Protein AF-A0A1Y2ADQ8-F1 (afdb_monomer_lite)

Secondary structure (DSSP, 8-state):
---GGG-EE-TTT--EE-SS-TTEEE-TTS-EEE-S-B--SS--GGG--TTSPPPPBPPTTEE--TT--S-EEPBPTTSB--TT-GGGBPPPSS------SSS--TTT-EEEETTEEEES-BPTTSB--EEEEEEEEE-TTS-EEEEEEEEE-BPTTTEEEETTTTEEEEPBPTT-B-SSGGGBTTS-B-TTSBB---TTS-----HHHHHHHHHHHHHHHHHHHHHHHHHHHHHHHHHHHHHHHHHH--

Radius of gyration: 30.35 Å; chains: 1; bounding box: 47×102×64 Å

Organism: NCBI:txid71784

pLDDT: mean 87.2, std 14.04, range [31.69, 97.5]

Foldseek 3Di:
DWDCVPFAQDQAARQTDTPDDPQFAQDPVRDTDGQQEDDDPDDPPVVDDPPDDDHYHADPQWHQASRSNHTDGAAEFFGFDRPFPLVSHDFPPDPPDDPDPPDPDFFFRFTQAPRGTDTLHAEAFGAKDKHKDKHWDADPVRDIDIDIDMDISHGPLAFDQDPVVRGTHGADEFQDAADALRSHSCSDQDPVRTHDNDPPPDPPDDPVVVVVVVVVVVVVVVVVVVVVVVVVVVVVVVVVVVVVVVVVVD

Structure (mmCIF, N/CA/C/O backbone):
data_AF-A0A1Y2ADQ8-F1
#
_entry.id   AF-A0A1Y2ADQ8-F1
#
loop_
_atom_site.group_PDB
_atom_site.id
_atom_site.type_symbol
_atom_site.label_atom_id
_atom_site.label_alt_id
_atom_site.label_comp_id
_atom_site.label_asym_id
_atom_site.label_entity_id
_atom_site.label_seq_id
_atom_site.pdbx_PDB_ins_code
_atom_site.Cartn_x
_atom_site.Cartn_y
_atom_site.Cartn_z
_atom_site.occupancy
_atom_site.B_iso_or_equiv
_atom_site.auth_seq_id
_atom_site.auth_comp_id
_atom_site.auth_asym_id
_atom_site.auth_atom_id
_atom_site.pdbx_PDB_model_num
ATOM 1 N N . PRO A 1 1 ? 24.533 4.830 -16.792 1.00 86.31 1 PRO A N 1
ATOM 2 C CA . PRO A 1 1 ? 23.973 3.750 -17.640 1.00 86.31 1 PRO A CA 1
ATOM 3 C C . PRO A 1 1 ? 23.184 2.816 -16.728 1.00 86.31 1 PRO A C 1
ATOM 5 O O . PRO A 1 1 ? 23.509 2.766 -15.546 1.00 86.31 1 PRO A O 1
ATOM 8 N N . CYS A 1 2 ? 22.169 2.145 -17.253 1.00 95.44 2 CYS A N 1
ATOM 9 C CA . CYS A 1 2 ? 21.294 1.249 -16.498 1.00 95.44 2 CYS A CA 1
ATOM 10 C C . CYS A 1 2 ? 21.016 -0.023 -17.311 1.00 95.44 2 CYS A C 1
ATOM 12 O O . CYS A 1 2 ? 21.194 -0.008 -18.532 1.00 95.44 2 CYS A O 1
ATOM 14 N N . ASP A 1 3 ? 20.579 -1.097 -16.657 1.00 95.62 3 ASP A N 1
ATOM 15 C CA . ASP A 1 3 ? 20.121 -2.329 -17.303 1.00 95.62 3 ASP A CA 1
ATOM 16 C C . ASP A 1 3 ? 18.749 -2.741 -16.749 1.00 95.62 3 ASP A C 1
ATOM 18 O O . ASP A 1 3 ? 18.589 -2.955 -15.552 1.00 95.62 3 ASP A O 1
ATOM 22 N N . THR A 1 4 ? 17.757 -2.908 -17.627 1.00 93.50 4 THR A N 1
ATOM 23 C CA . THR A 1 4 ? 16.405 -3.344 -17.242 1.00 93.50 4 THR A CA 1
ATOM 24 C C . THR A 1 4 ? 16.380 -4.754 -16.648 1.00 93.50 4 THR A C 1
ATOM 26 O O . THR A 1 4 ? 15.416 -5.124 -15.991 1.00 93.50 4 THR A O 1
ATOM 29 N N . ASN A 1 5 ? 17.418 -5.571 -16.862 1.00 94.44 5 ASN A N 1
ATOM 30 C CA . ASN A 1 5 ? 17.534 -6.884 -16.217 1.00 94.44 5 ASN A CA 1
ATOM 31 C C . ASN A 1 5 ? 17.830 -6.783 -14.713 1.00 94.44 5 ASN A C 1
ATOM 33 O O . ASN A 1 5 ? 17.628 -7.759 -13.992 1.00 94.44 5 ASN A O 1
ATOM 37 N N . ASN A 1 6 ? 18.300 -5.623 -14.249 1.00 94.00 6 ASN A N 1
ATOM 38 C CA . ASN A 1 6 ? 18.478 -5.337 -12.831 1.00 94.00 6 ASN A CA 1
ATOM 39 C C . ASN A 1 6 ? 17.189 -4.810 -12.187 1.00 94.00 6 ASN A C 1
ATOM 41 O O . ASN A 1 6 ? 17.171 -4.626 -10.9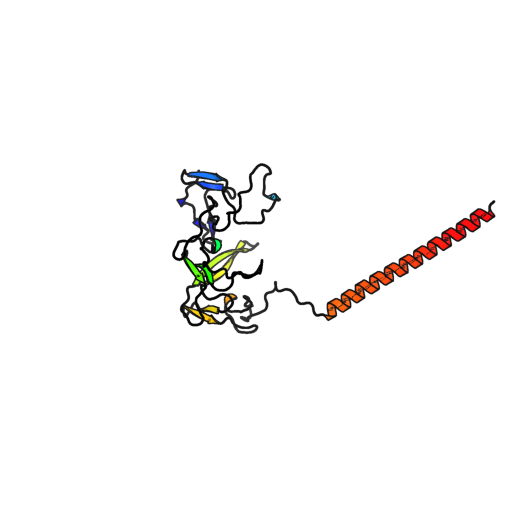73 1.00 94.00 6 ASN A O 1
ATOM 45 N N . ASP A 1 7 ? 16.117 -4.581 -12.953 1.00 93.69 7 ASP A N 1
ATOM 46 C CA . ASP A 1 7 ? 14.840 -4.141 -12.401 1.00 93.69 7 ASP A CA 1
ATOM 47 C C . ASP A 1 7 ? 14.150 -5.309 -11.679 1.00 93.69 7 ASP A C 1
ATOM 49 O O . ASP A 1 7 ? 13.834 -6.343 -12.274 1.00 93.69 7 ASP A O 1
ATOM 53 N N . HIS A 1 8 ? 13.911 -5.162 -10.378 1.00 94.56 8 HIS A N 1
ATOM 54 C CA . HIS A 1 8 ? 13.271 -6.190 -9.556 1.00 94.56 8 HIS A CA 1
ATOM 55 C C . HIS A 1 8 ? 12.571 -5.579 -8.343 1.00 94.56 8 HIS A C 1
ATOM 57 O O . HIS A 1 8 ? 12.695 -4.391 -8.063 1.00 94.56 8 HIS A O 1
ATOM 63 N N . LEU A 1 9 ? 11.810 -6.395 -7.615 1.00 94.75 9 LEU A N 1
ATOM 64 C CA . LEU A 1 9 ? 11.307 -6.006 -6.302 1.00 94.75 9 LEU A CA 1
ATOM 65 C C . LEU A 1 9 ? 12.336 -6.386 -5.243 1.00 94.75 9 LEU A C 1
ATOM 67 O O . LEU A 1 9 ? 12.819 -7.519 -5.228 1.00 94.75 9 LEU A O 1
ATOM 71 N N . ASP A 1 10 ? 12.625 -5.455 -4.344 1.00 94.50 10 ASP A N 1
ATOM 72 C CA . ASP A 1 10 ? 13.457 -5.697 -3.176 1.00 94.50 10 ASP A CA 1
ATOM 73 C C . ASP A 1 10 ? 12.919 -6.885 -2.364 1.00 94.50 10 ASP A C 1
ATOM 75 O O . ASP A 1 10 ? 11.716 -7.000 -2.105 1.00 94.50 10 ASP A O 1
ATOM 79 N N . ALA A 1 11 ? 13.811 -7.786 -1.957 1.00 93.12 11 ALA A N 1
ATOM 80 C CA . ALA A 1 11 ? 13.419 -9.043 -1.328 1.00 93.12 11 ALA A CA 1
ATOM 81 C C . ALA A 1 11 ? 12.741 -8.846 0.036 1.00 93.12 11 ALA A C 1
ATOM 83 O O . ALA A 1 11 ? 11.927 -9.686 0.422 1.00 93.12 11 ALA A O 1
ATOM 84 N N . ASP A 1 12 ? 13.007 -7.735 0.724 1.00 92.12 12 ASP A N 1
ATOM 85 C CA . ASP A 1 12 ? 12.479 -7.429 2.052 1.00 92.12 12 ASP A CA 1
ATOM 86 C C . ASP A 1 12 ? 11.224 -6.556 1.941 1.00 92.12 12 ASP A C 1
ATOM 88 O O . ASP A 1 12 ? 10.113 -6.997 2.252 1.00 92.12 12 ASP A O 1
ATOM 92 N N . SER A 1 13 ? 11.383 -5.344 1.416 1.00 91.94 13 SER A N 1
ATOM 93 C CA . SER A 1 13 ? 10.354 -4.301 1.348 1.00 91.94 13 SER A CA 1
ATOM 94 C C . SER A 1 13 ? 9.383 -4.447 0.178 1.00 91.94 13 SER A C 1
ATOM 96 O O . SER A 1 13 ? 8.330 -3.812 0.180 1.00 91.94 13 SER A O 1
ATOM 98 N N . LYS A 1 14 ? 9.724 -5.261 -0.830 1.00 94.25 14 LYS A N 1
ATOM 99 C CA . LYS A 1 14 ? 9.010 -5.349 -2.117 1.00 94.25 14 LYS A CA 1
ATOM 100 C C . LYS A 1 14 ? 8.899 -4.010 -2.853 1.00 94.25 14 LYS A C 1
ATOM 102 O O . LYS A 1 14 ? 8.041 -3.864 -3.718 1.00 94.25 14 LYS A O 1
ATOM 107 N N . ALA A 1 15 ? 9.748 -3.037 -2.525 1.00 91.88 15 ALA A N 1
ATOM 108 C CA . ALA A 1 15 ? 9.864 -1.810 -3.297 1.00 91.88 15 ALA A CA 1
ATOM 109 C C . ALA A 1 15 ? 10.496 -2.110 -4.662 1.00 91.88 15 ALA A C 1
ATOM 111 O O . ALA A 1 15 ? 11.352 -2.985 -4.773 1.00 91.88 15 ALA A O 1
ATOM 112 N N . PHE A 1 16 ? 10.093 -1.384 -5.702 1.00 92.88 16 PHE A N 1
ATOM 113 C CA . PHE A 1 16 ? 10.727 -1.497 -7.011 1.00 92.88 16 PHE A CA 1
ATOM 114 C C . PHE A 1 16 ? 12.146 -0.916 -6.972 1.00 92.88 16 PHE A C 1
ATOM 116 O O . PHE A 1 16 ? 12.344 0.236 -6.580 1.00 92.88 16 PHE A O 1
ATOM 123 N N . VAL A 1 17 ? 13.122 -1.723 -7.379 1.00 94.38 17 VAL A N 1
ATOM 124 C CA . VAL A 1 17 ? 14.547 -1.397 -7.449 1.00 94.38 17 VAL A CA 1
ATOM 125 C C . VAL A 1 17 ? 14.949 -1.323 -8.914 1.00 94.38 17 VAL A C 1
ATOM 127 O O . VAL A 1 17 ? 14.634 -2.220 -9.690 1.00 94.38 17 VAL A O 1
ATOM 130 N N . THR A 1 18 ? 15.656 -0.255 -9.274 1.00 94.62 18 THR A N 1
ATOM 131 C CA . THR A 1 18 ? 16.220 -0.018 -10.606 1.00 94.62 18 THR A CA 1
ATOM 132 C C . THR A 1 18 ? 17.592 0.644 -10.462 1.00 94.62 18 THR A C 1
ATOM 134 O O . THR A 1 18 ? 17.897 1.226 -9.421 1.00 94.62 18 THR A O 1
ATOM 137 N N . ASP A 1 19 ? 18.421 0.582 -11.505 1.00 95.19 19 ASP A N 1
ATOM 138 C CA . ASP A 1 19 ? 19.747 1.223 -11.536 1.00 95.19 19 ASP A CA 1
ATOM 139 C C . ASP A 1 19 ? 19.677 2.765 -11.579 1.00 95.19 19 ASP A C 1
ATOM 141 O O . ASP A 1 19 ? 20.687 3.451 -11.397 1.00 95.19 19 ASP A O 1
ATOM 145 N N . CYS A 1 20 ? 18.504 3.321 -11.884 1.00 92.75 20 CYS A N 1
ATOM 146 C CA . CYS A 1 20 ? 18.274 4.760 -11.939 1.00 92.75 20 CYS A CA 1
ATOM 147 C C . CYS A 1 20 ? 17.887 5.340 -10.572 1.00 92.75 20 CYS A C 1
ATOM 149 O O . CYS A 1 20 ? 17.473 4.630 -9.659 1.00 92.75 20 CYS A O 1
ATOM 151 N N . ASP A 1 21 ? 18.024 6.659 -10.426 1.00 88.00 21 ASP A N 1
ATOM 152 C CA . ASP A 1 21 ? 17.596 7.351 -9.213 1.00 88.00 21 ASP A CA 1
ATOM 153 C C . ASP A 1 21 ? 16.062 7.366 -9.054 1.00 88.00 21 ASP A C 1
ATOM 155 O O . ASP A 1 21 ? 15.299 6.948 -9.928 1.00 88.00 21 ASP A O 1
ATOM 159 N N . SER A 1 22 ? 15.586 7.905 -7.930 1.00 82.88 22 SER A N 1
ATOM 160 C CA . SER A 1 22 ? 14.157 8.012 -7.623 1.00 82.88 22 SER A CA 1
ATOM 161 C C . SER A 1 22 ? 13.365 8.925 -8.570 1.00 82.88 22 SER A C 1
ATOM 163 O O . SER A 1 22 ? 12.148 9.010 -8.431 1.00 82.88 22 SER A O 1
ATOM 165 N N . PHE A 1 23 ? 14.010 9.630 -9.503 1.00 84.50 23 PHE A N 1
ATOM 166 C CA . PHE A 1 23 ? 13.371 10.541 -10.458 1.00 84.50 23 PHE A CA 1
ATOM 167 C C . PHE A 1 23 ? 13.443 10.038 -11.902 1.00 84.50 23 PHE A C 1
ATOM 169 O O . PHE A 1 23 ? 12.824 10.635 -12.792 1.00 84.50 23 PHE A O 1
ATOM 176 N N . GLY A 1 24 ? 14.148 8.932 -12.136 1.00 88.69 24 GLY A N 1
ATOM 177 C CA . GLY A 1 24 ? 14.316 8.324 -13.441 1.00 88.69 24 GLY A CA 1
ATOM 178 C C . GLY A 1 24 ? 13.763 6.908 -13.542 1.00 88.69 24 GLY A C 1
ATOM 179 O O . GLY A 1 24 ? 13.271 6.320 -12.580 1.00 88.69 24 GLY A O 1
ATOM 180 N N . TYR A 1 25 ? 13.851 6.376 -14.753 1.00 93.69 25 TYR A N 1
ATOM 181 C CA . TYR A 1 25 ? 13.608 4.980 -15.082 1.00 93.69 25 TYR A CA 1
ATOM 182 C C . TYR A 1 25 ? 14.638 4.499 -16.093 1.00 93.69 25 TYR A C 1
ATOM 184 O O . TYR A 1 25 ? 15.176 5.304 -16.866 1.00 93.69 25 TYR A O 1
ATOM 192 N N . CYS A 1 26 ? 14.899 3.193 -16.113 1.00 95.94 26 CYS A N 1
ATOM 193 C CA . CYS A 1 26 ? 15.803 2.625 -17.095 1.00 95.94 26 CYS A CA 1
ATOM 194 C C . CYS A 1 26 ? 15.108 2.409 -18.441 1.00 95.94 26 CYS A C 1
ATOM 196 O O . CYS A 1 26 ? 14.184 1.606 -18.567 1.00 95.94 26 CYS A O 1
ATOM 198 N N . ALA A 1 27 ? 15.554 3.122 -19.474 1.00 94.38 27 ALA A N 1
ATOM 199 C CA . ALA A 1 27 ? 15.094 2.886 -20.834 1.00 94.38 27 ALA A CA 1
ATOM 200 C C . ALA A 1 27 ? 15.845 1.711 -21.480 1.00 94.38 27 ALA A C 1
ATOM 202 O O . ALA A 1 27 ? 16.996 1.427 -21.156 1.00 94.38 27 ALA A O 1
ATOM 203 N N . ILE A 1 28 ? 15.220 1.076 -22.477 1.00 91.94 28 ILE A N 1
ATOM 204 C CA . ILE A 1 28 ? 15.750 -0.106 -23.192 1.00 91.94 28 ILE A CA 1
ATOM 205 C C . ILE A 1 28 ? 17.133 0.153 -23.823 1.00 91.94 28 ILE A C 1
ATOM 207 O O . ILE A 1 28 ? 17.917 -0.767 -24.035 1.00 91.94 28 ILE A O 1
ATOM 211 N N . ASN A 1 29 ? 17.465 1.412 -24.113 1.00 93.94 29 ASN A N 1
ATOM 212 C CA . ASN A 1 29 ? 18.778 1.817 -24.619 1.00 93.94 29 ASN A CA 1
ATOM 213 C C . ASN A 1 29 ? 19.855 1.957 -23.517 1.00 93.94 29 ASN A C 1
ATOM 215 O O . ASN A 1 29 ? 20.911 2.535 -23.775 1.00 93.94 29 ASN A O 1
ATOM 219 N N . GLY A 1 30 ? 19.584 1.491 -22.296 1.00 94.62 30 GLY A N 1
ATOM 220 C CA . GLY A 1 30 ? 20.497 1.522 -21.153 1.00 94.62 30 GLY A CA 1
ATOM 221 C C . GLY A 1 30 ? 20.742 2.919 -20.576 1.00 94.62 30 GLY A C 1
ATOM 222 O O . GLY A 1 30 ? 21.795 3.186 -19.983 1.00 94.62 30 GLY A O 1
ATOM 223 N N . THR A 1 31 ? 19.799 3.840 -20.785 1.00 95.50 31 THR A N 1
ATOM 224 C CA . THR A 1 31 ? 19.889 5.230 -20.323 1.00 95.50 31 THR A CA 1
ATOM 225 C C . THR A 1 31 ? 18.808 5.527 -19.294 1.00 95.50 31 THR A C 1
ATOM 227 O O . THR A 1 31 ? 17.641 5.215 -19.513 1.00 95.50 31 THR A O 1
ATOM 230 N N . CYS A 1 32 ? 19.188 6.184 -18.196 1.00 95.00 32 CYS A N 1
ATOM 231 C CA . CYS A 1 32 ? 18.220 6.711 -17.242 1.00 95.00 32 CYS A CA 1
ATOM 232 C C . CYS A 1 32 ? 17.529 7.935 -17.837 1.00 95.00 32 CYS A C 1
ATOM 234 O O . CYS A 1 32 ? 18.182 8.938 -18.136 1.00 95.00 32 CYS A O 1
ATOM 236 N N . LEU A 1 33 ? 16.218 7.838 -18.019 1.00 93.19 33 LEU A N 1
ATOM 237 C CA . LEU A 1 33 ? 15.375 8.932 -18.487 1.00 93.19 33 LEU A CA 1
ATOM 238 C C . LEU A 1 33 ? 14.465 9.405 -17.350 1.00 93.19 33 LEU A C 1
ATOM 240 O O . LEU A 1 33 ? 14.120 8.596 -16.492 1.00 93.19 33 LEU A O 1
ATOM 244 N N . PRO A 1 34 ? 14.042 10.681 -17.330 1.00 91.31 34 PRO A N 1
ATOM 245 C CA . PRO A 1 34 ? 13.084 11.163 -16.340 1.00 91.31 34 PRO A CA 1
ATOM 246 C C . PRO A 1 34 ? 11.783 10.360 -16.377 1.00 91.31 34 PRO A C 1
ATOM 248 O O . PRO A 1 34 ? 11.324 9.974 -17.460 1.00 91.31 34 PRO A O 1
ATOM 251 N N . ARG A 1 35 ? 11.161 10.153 -15.213 1.00 91.31 35 ARG A N 1
ATOM 252 C CA . ARG A 1 35 ? 9.835 9.525 -15.101 1.00 91.31 35 ARG A CA 1
ATOM 253 C C . ARG A 1 35 ? 8.820 10.203 -16.023 1.00 91.31 35 ARG A C 1
ATOM 255 O O . ARG A 1 35 ? 8.764 11.427 -16.112 1.00 91.31 35 ARG A O 1
ATOM 262 N N . GLN A 1 36 ? 8.008 9.400 -16.703 1.00 93.25 36 GLN A N 1
ATOM 263 C CA . GLN A 1 36 ? 7.028 9.877 -17.690 1.00 93.25 36 GLN A CA 1
ATOM 264 C C . GLN A 1 36 ? 5.599 9.910 -17.142 1.00 93.25 36 GLN A C 1
ATOM 266 O O . GLN A 1 36 ? 4.721 10.530 -17.736 1.00 93.25 36 GLN A O 1
ATOM 271 N N . CYS A 1 37 ? 5.357 9.253 -16.012 1.00 93.00 37 CYS A N 1
ATOM 272 C CA . CYS A 1 37 ? 4.088 9.282 -15.301 1.00 93.00 37 CYS A CA 1
ATOM 273 C C . CYS A 1 37 ? 4.322 9.212 -13.790 1.00 93.00 37 CYS A C 1
ATOM 275 O O . CYS A 1 37 ? 5.421 8.888 -13.334 1.00 93.00 37 CYS A O 1
ATOM 277 N N . ARG A 1 38 ? 3.287 9.525 -13.010 1.00 89.81 38 ARG A N 1
ATOM 278 C CA . ARG A 1 38 ? 3.260 9.320 -11.556 1.00 89.81 38 ARG A CA 1
ATOM 279 C C . ARG A 1 38 ? 1.992 8.591 -11.128 1.00 89.81 38 ARG A C 1
ATOM 281 O O . ARG A 1 38 ? 0.985 8.634 -11.834 1.00 89.81 38 ARG A O 1
ATOM 288 N N . ARG A 1 39 ? 2.060 7.969 -9.950 1.00 85.31 39 ARG A N 1
ATOM 289 C CA . ARG A 1 39 ? 0.920 7.360 -9.251 1.00 85.31 39 ARG A CA 1
ATOM 290 C C . ARG A 1 39 ? 0.423 8.235 -8.107 1.00 85.31 39 ARG A C 1
ATOM 292 O O . ARG A 1 39 ? -0.777 8.404 -7.945 1.00 85.31 39 ARG A O 1
ATOM 299 N N . ASP A 1 40 ? 1.354 8.817 -7.357 1.00 79.88 40 ASP A N 1
ATOM 300 C CA . ASP A 1 40 ? 1.034 9.624 -6.184 1.00 79.88 40 ASP A CA 1
ATOM 301 C C . ASP A 1 40 ? 0.332 10.913 -6.605 1.00 79.88 40 ASP A C 1
ATOM 303 O O . ASP A 1 40 ? 0.905 11.724 -7.338 1.00 79.88 40 ASP A O 1
ATOM 307 N N . GLU A 1 41 ? -0.906 11.113 -6.150 1.00 73.81 41 GLU A N 1
ATOM 308 C CA . GLU A 1 41 ? -1.686 12.326 -6.417 1.00 73.81 41 GLU A CA 1
ATOM 309 C C . GLU A 1 41 ? -1.093 13.544 -5.695 1.00 73.81 41 GLU A C 1
ATOM 311 O O . GLU A 1 41 ? -1.020 14.640 -6.266 1.00 73.81 41 GLU A O 1
ATOM 316 N N . TYR A 1 42 ? -0.578 13.322 -4.484 1.00 73.94 42 TYR A N 1
ATOM 317 C CA . TYR A 1 42 ? 0.060 14.335 -3.658 1.00 73.94 42 TYR A CA 1
ATOM 318 C C . TYR A 1 42 ? 1.578 14.238 -3.761 1.00 73.94 42 TYR A C 1
ATOM 320 O O . TYR A 1 42 ? 2.206 13.301 -3.277 1.00 73.94 42 TYR A O 1
ATOM 328 N N . ILE A 1 43 ? 2.175 15.257 -4.363 1.00 69.19 43 ILE A N 1
ATOM 329 C CA . ILE A 1 43 ? 3.619 15.467 -4.326 1.00 69.19 43 ILE A CA 1
ATOM 330 C C . ILE A 1 43 ? 3.965 16.304 -3.094 1.00 69.19 43 ILE A C 1
ATOM 332 O O . ILE A 1 43 ? 3.349 17.345 -2.846 1.00 69.19 43 ILE A O 1
ATOM 336 N N . LEU A 1 44 ? 4.974 15.888 -2.327 1.00 61.25 44 LEU A N 1
ATOM 337 C CA . LEU A 1 44 ? 5.571 16.771 -1.331 1.00 61.25 44 LEU A CA 1
ATOM 338 C C . LEU A 1 44 ? 6.296 17.888 -2.091 1.00 61.25 44 LEU A C 1
ATOM 340 O O . LEU A 1 44 ? 7.349 17.669 -2.687 1.00 61.25 44 LEU A O 1
ATOM 344 N N . SER A 1 45 ? 5.722 19.089 -2.096 1.00 58.06 45 SER A N 1
ATOM 345 C CA . SER A 1 45 ? 6.243 20.254 -2.824 1.00 58.06 45 SER A CA 1
ATOM 346 C C . SER A 1 45 ? 7.678 20.635 -2.435 1.00 58.06 45 SER A C 1
ATOM 348 O O . SER A 1 45 ? 8.375 21.265 -3.221 1.00 58.06 45 SER A O 1
ATOM 350 N N . SER A 1 46 ? 8.152 20.2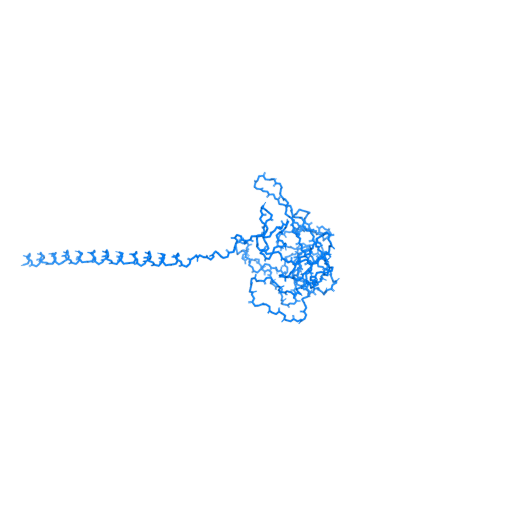02 -1.263 1.00 54.28 46 SER A N 1
ATOM 351 C CA . SER A 1 46 ? 9.536 20.361 -0.800 1.00 54.28 46 SER A CA 1
ATOM 352 C C . SER A 1 46 ? 10.565 19.495 -1.539 1.00 54.28 46 SER A C 1
ATOM 354 O O . SER A 1 46 ? 11.759 19.721 -1.372 1.00 54.28 46 SER A O 1
ATOM 356 N N . LEU A 1 47 ? 10.130 18.493 -2.311 1.00 58.03 47 LEU A N 1
ATOM 357 C CA . LEU A 1 47 ? 10.995 17.591 -3.087 1.00 58.03 47 LEU A CA 1
ATOM 358 C C . LEU A 1 47 ? 11.109 17.997 -4.563 1.00 58.03 47 LEU A C 1
ATOM 360 O O . LEU A 1 47 ? 11.855 17.377 -5.317 1.00 58.03 47 LEU A O 1
ATOM 364 N N . VAL A 1 48 ? 10.360 19.016 -4.985 1.00 61.91 48 VAL A N 1
ATOM 365 C CA . VAL A 1 48 ? 10.306 19.456 -6.377 1.00 61.91 48 VAL A CA 1
ATOM 366 C C . VAL A 1 48 ? 11.265 20.628 -6.556 1.00 61.91 48 VAL A C 1
ATOM 368 O O . VAL A 1 48 ? 11.012 21.731 -6.075 1.00 61.91 48 VAL A O 1
ATOM 371 N N . ASP A 1 49 ? 12.372 20.395 -7.262 1.00 64.50 49 ASP A N 1
ATOM 372 C CA . ASP A 1 49 ? 13.149 21.485 -7.854 1.00 64.50 49 ASP A CA 1
ATOM 373 C C . ASP A 1 49 ? 12.229 22.244 -8.820 1.00 64.50 49 ASP A C 1
ATOM 375 O O . ASP A 1 49 ? 11.612 21.636 -9.696 1.00 64.50 49 ASP A O 1
ATOM 379 N N . ALA A 1 50 ? 12.131 23.568 -8.673 1.00 65.00 50 ALA A N 1
ATOM 380 C CA . ALA A 1 50 ? 11.286 24.423 -9.508 1.00 65.00 50 ALA A CA 1
ATOM 381 C C . ALA A 1 50 ? 11.565 24.269 -11.017 1.00 65.00 50 ALA A C 1
ATOM 383 O O . ALA A 1 50 ? 10.719 24.621 -11.838 1.00 65.00 50 ALA A O 1
ATOM 384 N N . ASN A 1 51 ? 12.738 23.739 -11.381 1.00 69.25 51 ASN A N 1
ATOM 385 C CA . ASN A 1 51 ? 13.152 23.515 -12.763 1.00 69.25 51 ASN A CA 1
ATOM 386 C C . ASN A 1 51 ? 12.828 22.114 -13.311 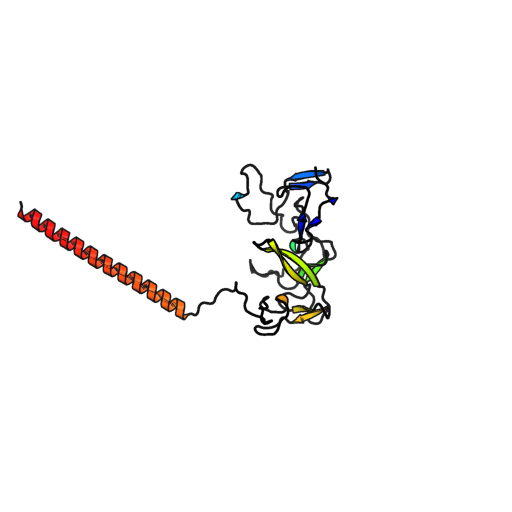1.00 69.25 51 ASN A C 1
ATOM 388 O O . ASN A 1 51 ? 13.009 21.886 -14.508 1.00 69.25 51 ASN A O 1
ATOM 392 N N . SER A 1 52 ? 12.363 21.177 -12.480 1.00 71.12 52 SER A N 1
ATOM 393 C CA . SER A 1 52 ? 12.041 19.812 -12.911 1.00 71.12 52 SER A CA 1
ATOM 394 C C . SER A 1 52 ? 10.529 19.642 -13.096 1.00 71.12 52 SER A C 1
ATOM 396 O O . SER A 1 52 ? 9.775 19.800 -12.134 1.00 71.12 52 SER A O 1
ATOM 398 N N . PRO A 1 53 ? 10.046 19.319 -14.312 1.00 76.62 53 PRO A N 1
ATOM 399 C CA . PRO A 1 53 ? 8.624 19.118 -14.541 1.00 76.62 53 PRO A CA 1
ATOM 400 C C . PRO A 1 53 ? 8.134 17.889 -13.774 1.00 76.62 53 PRO A C 1
ATOM 402 O O . PRO A 1 53 ? 8.708 16.805 -13.864 1.00 76.62 53 PRO A O 1
ATOM 405 N N . ILE A 1 54 ? 7.044 18.061 -13.031 1.00 83.12 54 ILE A N 1
ATOM 406 C CA . ILE A 1 54 ? 6.373 16.967 -12.332 1.00 83.12 54 ILE A CA 1
ATOM 407 C C . ILE A 1 54 ? 5.725 16.050 -13.382 1.00 83.12 54 ILE A C 1
ATOM 409 O O . ILE A 1 54 ? 4.946 16.549 -14.203 1.00 83.12 54 ILE A O 1
ATOM 413 N N . PRO A 1 55 ? 5.984 14.730 -13.359 1.00 88.31 55 PRO A N 1
ATOM 414 C CA . PRO A 1 55 ? 5.334 13.803 -14.277 1.00 88.31 55 PRO A CA 1
ATOM 415 C C . PRO A 1 55 ? 3.801 13.859 -14.147 1.00 88.31 55 PRO A C 1
ATOM 417 O O . PRO A 1 55 ? 3.272 14.010 -13.039 1.00 88.31 55 PRO A O 1
ATOM 420 N N . PRO A 1 56 ? 3.049 13.745 -15.251 1.00 90.69 56 PRO A N 1
ATOM 421 C CA . PRO A 1 56 ? 1.594 13.768 -15.204 1.00 90.69 56 PRO A CA 1
ATOM 422 C C . PRO A 1 56 ? 1.027 12.496 -14.557 1.00 90.69 56 PRO A C 1
ATOM 424 O O . PRO A 1 56 ? 1.649 11.432 -14.571 1.00 90.69 56 PRO A O 1
ATOM 427 N N . LEU A 1 57 ? -0.188 12.605 -14.014 1.00 90.94 57 LEU A N 1
ATOM 428 C CA . LEU A 1 57 ? -1.011 11.429 -13.723 1.00 90.94 57 LEU A CA 1
ATOM 429 C C . LEU A 1 57 ? -1.481 10.808 -15.040 1.00 90.94 57 LEU A C 1
ATOM 431 O O . LEU A 1 57 ? -1.670 11.514 -16.037 1.00 90.94 57 LEU A O 1
ATOM 435 N N . CYS A 1 58 ? -1.694 9.497 -15.033 1.00 92.12 58 CYS A N 1
ATOM 436 C CA . CYS A 1 58 ? -2.241 8.816 -16.196 1.00 92.12 58 CYS A CA 1
ATOM 437 C C . CYS A 1 58 ? -3.726 9.142 -16.398 1.00 92.12 58 CYS A C 1
ATOM 439 O O . CYS A 1 58 ? -4.463 9.292 -15.420 1.00 92.12 58 CYS A O 1
ATOM 441 N N . PRO A 1 59 ? -4.184 9.288 -17.657 1.00 91.94 59 PRO A N 1
ATOM 442 C CA . PRO A 1 59 ? -5.593 9.521 -17.932 1.00 91.94 59 PRO A CA 1
ATOM 443 C C . PRO A 1 59 ? -6.450 8.311 -17.511 1.00 91.94 59 PRO A C 1
ATOM 445 O O . PRO A 1 59 ? -5.944 7.186 -17.446 1.00 91.94 59 PRO A O 1
ATOM 448 N N . PRO A 1 60 ? -7.760 8.504 -17.278 1.00 87.94 60 PRO A N 1
ATOM 449 C CA . PRO A 1 60 ? -8.668 7.405 -16.962 1.00 87.94 60 PRO A CA 1
ATOM 450 C C . PRO A 1 60 ? -8.589 6.274 -17.999 1.00 87.94 60 PRO A C 1
ATOM 452 O O . PRO A 1 60 ? -8.532 6.534 -19.201 1.00 87.94 60 PRO A O 1
ATOM 455 N N . GLY A 1 61 ? -8.601 5.021 -17.538 1.00 86.81 61 GLY A N 1
ATOM 456 C CA . GLY A 1 61 ? -8.441 3.843 -18.404 1.00 86.81 61 GLY A CA 1
ATOM 457 C C . GLY A 1 61 ? -6.985 3.474 -18.718 1.00 86.81 61 GLY A C 1
ATOM 458 O O . GLY A 1 61 ? -6.739 2.620 -19.571 1.00 86.81 61 GLY A O 1
ATOM 459 N N . SER A 1 62 ? -6.024 4.096 -18.034 1.00 93.00 62 SER A N 1
ATOM 460 C CA . SER A 1 62 ? -4.603 3.760 -18.104 1.00 93.00 62 SER A CA 1
ATOM 461 C C . SER A 1 62 ? -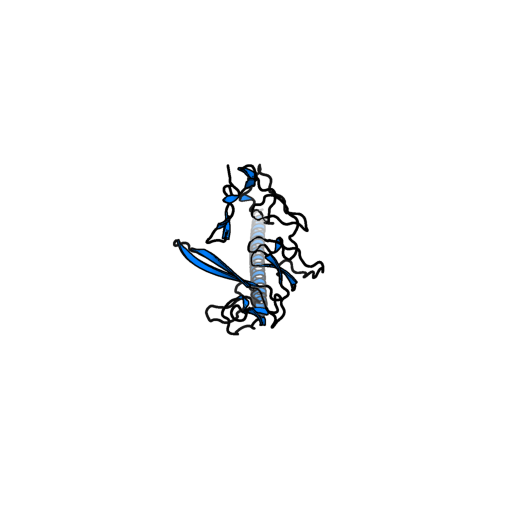3.959 3.821 -16.719 1.00 93.00 62 SER A C 1
ATOM 463 O O . SER A 1 62 ? -4.497 4.460 -15.816 1.00 93.00 62 SER A O 1
ATOM 465 N N . PHE A 1 63 ? -2.809 3.171 -16.560 1.00 93.75 63 PHE A N 1
ATOM 466 C CA . PHE A 1 63 ? -2.051 3.122 -15.312 1.00 93.75 63 PHE A CA 1
ATOM 467 C C . PHE A 1 63 ? -0.583 3.503 -15.532 1.00 93.75 63 PHE A C 1
ATOM 469 O O . PHE A 1 63 ? -0.074 3.458 -16.655 1.00 93.75 63 PHE A O 1
ATOM 476 N N . CYS A 1 64 ? 0.105 3.870 -14.449 1.00 94.56 64 CYS A N 1
ATOM 477 C CA . CYS A 1 64 ? 1.547 4.114 -14.449 1.00 94.56 64 CYS A CA 1
ATOM 478 C C . CYS A 1 64 ? 2.270 2.878 -13.878 1.00 94.56 64 CYS A C 1
ATOM 480 O O . CYS A 1 64 ? 2.018 2.548 -12.714 1.00 94.56 64 CYS A O 1
ATOM 482 N N . PRO A 1 65 ? 3.134 2.179 -14.640 1.00 94.88 65 PRO A N 1
ATOM 483 C CA . PRO A 1 65 ? 3.874 1.018 -14.138 1.00 94.88 65 PRO A CA 1
ATOM 484 C C . PRO A 1 65 ? 4.864 1.429 -13.038 1.00 94.88 65 PRO A C 1
ATOM 486 O O . PRO A 1 65 ? 5.204 2.606 -12.925 1.00 94.88 65 PRO A O 1
ATOM 489 N N . ASP A 1 66 ? 5.371 0.478 -12.248 1.00 92.94 66 ASP A N 1
ATOM 490 C CA . ASP A 1 66 ? 6.343 0.770 -11.173 1.00 92.94 66 ASP A CA 1
ATOM 491 C C . ASP A 1 66 ? 7.639 1.406 -11.700 1.00 92.94 66 ASP A C 1
ATOM 493 O O . ASP A 1 66 ? 8.241 2.237 -11.023 1.00 92.94 66 ASP A O 1
ATOM 497 N N . SER A 1 67 ? 8.028 1.087 -12.939 1.00 92.81 67 SER A N 1
ATOM 498 C CA . SER A 1 67 ? 9.150 1.740 -13.617 1.00 92.81 67 SER A CA 1
ATOM 499 C C . SER A 1 67 ? 8.866 3.202 -13.963 1.00 92.81 67 SER A C 1
ATOM 501 O O . SER A 1 67 ? 9.788 3.933 -14.288 1.00 92.81 67 SER A O 1
ATOM 503 N N . ALA A 1 68 ? 7.609 3.655 -13.938 1.00 93.38 68 ALA A N 1
ATOM 504 C CA . ALA A 1 68 ? 7.193 4.997 -14.342 1.00 93.38 68 ALA A CA 1
ATOM 505 C C . ALA A 1 68 ? 7.654 5.399 -15.763 1.00 93.38 68 ALA A C 1
ATOM 507 O O . ALA A 1 68 ? 7.830 6.584 -16.072 1.00 93.38 68 ALA A O 1
ATOM 508 N N . SER A 1 69 ? 7.806 4.410 -16.653 1.00 94.06 69 SER A N 1
ATOM 509 C CA . SER A 1 69 ? 8.240 4.590 -18.045 1.00 94.06 69 SER A CA 1
ATOM 510 C C . SER A 1 69 ? 7.207 5.284 -18.940 1.00 94.06 69 SER A C 1
ATOM 512 O O . SER A 1 69 ? 7.532 5.694 -20.052 1.00 94.06 69 SER A O 1
ATOM 514 N N . GLY A 1 70 ? 5.961 5.417 -18.478 1.00 95.19 70 GLY A N 1
ATOM 515 C CA . GLY A 1 70 ? 4.861 6.068 -19.192 1.00 95.19 70 GLY A CA 1
ATOM 516 C C . GLY A 1 70 ? 3.530 5.362 -18.960 1.00 95.19 70 GLY A C 1
ATOM 517 O O . GLY A 1 70 ? 3.498 4.249 -18.445 1.00 95.19 70 GLY A O 1
ATOM 518 N N . CYS A 1 71 ? 2.428 6.010 -19.332 1.00 96.44 71 CYS A N 1
ATOM 519 C CA . CYS A 1 71 ? 1.094 5.452 -19.124 1.00 96.44 71 CYS A CA 1
ATOM 520 C C . CYS A 1 71 ? 0.810 4.280 -20.068 1.00 96.44 71 CYS A C 1
ATOM 522 O O . CYS A 1 71 ? 0.994 4.393 -21.282 1.00 96.44 71 CYS A O 1
ATOM 524 N N . LEU A 1 72 ? 0.320 3.177 -19.504 1.00 96.25 72 LEU A N 1
ATOM 525 C CA . LEU A 1 72 ? -0.041 1.949 -20.210 1.00 96.25 72 LEU A CA 1
ATOM 526 C C . LEU A 1 72 ? -1.544 1.688 -20.092 1.00 96.25 72 LEU A C 1
ATOM 528 O O . LEU A 1 72 ? -2.180 2.092 -19.122 1.00 96.25 72 LEU A O 1
ATOM 532 N N . ALA A 1 73 ? -2.130 1.016 -21.082 1.00 96.19 73 ALA A N 1
ATOM 533 C CA . ALA A 1 73 ? -3.534 0.610 -21.019 1.00 96.19 73 ALA A CA 1
ATOM 534 C C . ALA A 1 73 ? -3.758 -0.422 -19.903 1.00 96.19 73 ALA A C 1
ATOM 536 O O . ALA A 1 73 ? -2.883 -1.250 -19.666 1.00 96.19 73 ALA A O 1
ATOM 537 N N . LEU A 1 74 ? -4.936 -0.399 -19.268 1.00 94.25 74 LEU A N 1
ATOM 538 C CA . LEU A 1 74 ? -5.303 -1.386 -18.246 1.00 94.25 74 LEU A CA 1
ATOM 539 C C . LEU A 1 74 ? -5.202 -2.825 -18.776 1.00 94.25 74 LEU A C 1
ATOM 541 O O . LEU A 1 74 ? -5.548 -3.124 -19.921 1.00 94.25 74 LEU A O 1
ATOM 545 N N . VAL A 1 75 ? -4.742 -3.717 -17.910 1.00 95.75 75 VAL A N 1
ATOM 546 C CA . VAL A 1 75 ? -4.498 -5.128 -18.174 1.00 95.75 75 VAL A CA 1
ATOM 547 C C . VAL A 1 75 ? -5.817 -5.902 -18.076 1.00 95.75 75 VAL A C 1
ATOM 549 O O . VAL A 1 75 ? -6.470 -5.873 -17.031 1.00 95.75 75 VAL A O 1
ATOM 552 N N . PRO A 1 76 ? -6.233 -6.634 -19.124 1.00 94.75 76 PRO A N 1
ATOM 553 C CA . PRO A 1 76 ? -7.433 -7.457 -19.054 1.00 94.75 76 PRO A CA 1
ATOM 554 C C . PRO A 1 76 ? -7.249 -8.626 -18.076 1.00 94.75 76 PRO A C 1
ATOM 556 O O . PRO A 1 76 ? -6.132 -9.070 -17.802 1.00 94.75 76 PRO A O 1
ATOM 559 N N . VAL A 1 77 ? -8.360 -9.183 -17.590 1.00 92.94 77 VAL A N 1
ATOM 560 C CA . VAL A 1 77 ? -8.343 -10.391 -16.749 1.00 92.94 77 VAL A CA 1
ATOM 561 C C . VAL A 1 77 ? -7.577 -11.532 -17.427 1.00 92.94 77 VAL A C 1
ATOM 563 O O . VAL A 1 77 ? -7.715 -11.772 -18.626 1.00 92.94 77 VAL A O 1
ATOM 566 N N . GLY A 1 78 ? -6.752 -12.230 -16.646 1.00 95.69 78 GLY A N 1
ATOM 567 C CA . GLY A 1 78 ? -5.802 -13.246 -17.101 1.00 95.69 78 GLY A CA 1
ATOM 568 C C . GLY A 1 78 ? -4.453 -12.683 -17.565 1.00 95.69 78 GLY A C 1
ATOM 569 O O . GLY A 1 78 ? -3.508 -13.451 -17.747 1.00 95.69 78 GLY A O 1
ATOM 570 N N . GLY A 1 79 ? -4.339 -11.364 -17.744 1.00 97.25 79 GLY A N 1
ATOM 571 C CA . GLY A 1 79 ? -3.082 -10.686 -18.053 1.00 97.25 79 GLY A CA 1
ATOM 572 C C . GLY A 1 79 ? -2.146 -10.574 -16.847 1.00 97.25 79 GLY A C 1
ATOM 573 O O . GLY A 1 79 ? -2.543 -10.816 -15.707 1.00 97.25 79 GLY A O 1
ATOM 574 N N . LYS A 1 80 ? -0.884 -10.218 -17.112 1.00 97.44 80 LYS A N 1
ATOM 575 C CA . LYS A 1 80 ? 0.153 -10.043 -16.087 1.00 97.44 80 LYS A CA 1
ATOM 576 C C . LYS A 1 80 ? 0.095 -8.652 -15.466 1.00 97.44 80 LYS A C 1
ATOM 578 O O . LYS A 1 80 ? 0.013 -7.674 -16.199 1.00 97.44 80 LYS A O 1
ATOM 583 N N . CYS A 1 81 ? 0.196 -8.599 -14.145 1.00 95.88 81 CYS A N 1
ATOM 584 C CA . CYS A 1 81 ? 0.211 -7.373 -13.348 1.00 95.88 81 CYS A CA 1
ATOM 585 C C . CYS A 1 81 ? 1.335 -7.414 -12.310 1.00 95.88 81 CYS A C 1
ATOM 587 O O . CYS A 1 81 ? 1.868 -8.483 -11.990 1.00 95.88 81 CYS A O 1
ATOM 589 N N . GLN A 1 82 ? 1.707 -6.239 -11.816 1.00 95.06 82 GLN A N 1
ATOM 590 C CA . GLN A 1 82 ? 2.750 -6.051 -10.815 1.00 95.06 82 GLN A CA 1
ATOM 591 C C . GLN A 1 82 ? 2.206 -6.295 -9.388 1.00 95.06 82 GLN A C 1
ATOM 593 O O . GLN A 1 82 ? 1.006 -6.210 -9.130 1.00 95.06 82 GLN A O 1
ATOM 598 N N . LEU A 1 83 ? 3.079 -6.650 -8.438 1.00 93.44 83 LEU A N 1
ATOM 599 C CA . LEU A 1 83 ? 2.671 -7.041 -7.080 1.00 93.44 83 LEU A CA 1
ATOM 600 C C . LEU A 1 83 ? 1.900 -5.915 -6.374 1.00 93.44 83 LEU A C 1
ATOM 602 O O . LEU A 1 83 ? 2.426 -4.818 -6.220 1.00 93.44 83 LEU A O 1
ATOM 606 N N . ASN A 1 84 ? 0.697 -6.210 -5.872 1.00 88.75 84 ASN A N 1
ATOM 607 C CA . ASN A 1 84 ? -0.186 -5.238 -5.209 1.00 88.75 84 ASN A CA 1
ATOM 608 C C . ASN A 1 84 ? -0.578 -4.038 -6.082 1.00 88.75 84 ASN A C 1
ATOM 610 O O . ASN A 1 84 ? -0.764 -2.928 -5.582 1.00 88.75 84 ASN A O 1
ATOM 614 N N . ARG A 1 85 ? -0.718 -4.270 -7.389 1.00 91.81 85 ARG A N 1
ATOM 615 C CA . ARG A 1 85 ? -1.073 -3.247 -8.372 1.00 91.81 85 ARG A CA 1
ATOM 616 C C . ARG A 1 85 ? -2.427 -3.530 -9.014 1.00 91.81 85 ARG A C 1
ATOM 618 O O . ARG A 1 85 ? -2.539 -3.837 -10.198 1.00 91.81 85 ARG A O 1
ATOM 625 N N . ASP A 1 86 ? -3.474 -3.441 -8.197 1.00 91.25 86 ASP A N 1
ATOM 626 C CA . ASP A 1 86 ? -4.868 -3.622 -8.636 1.00 91.25 86 ASP A CA 1
ATOM 627 C C . ASP A 1 86 ? -5.306 -2.546 -9.632 1.00 91.25 86 ASP A C 1
ATOM 629 O O . ASP A 1 86 ? -6.134 -2.807 -10.501 1.00 91.25 86 ASP A O 1
ATOM 633 N N . ASP A 1 87 ? -4.701 -1.357 -9.543 1.00 89.38 87 ASP A N 1
ATOM 634 C CA . ASP A 1 87 ? -4.929 -0.225 -10.442 1.00 89.38 87 ASP A CA 1
ATOM 635 C C . ASP A 1 87 ? -4.526 -0.515 -11.895 1.00 89.38 87 ASP A C 1
ATOM 637 O O . ASP A 1 87 ? -4.967 0.180 -12.807 1.00 89.38 87 ASP A O 1
ATOM 641 N N . GLU A 1 88 ? -3.713 -1.550 -12.127 1.00 93.06 88 GLU A N 1
ATOM 642 C CA . GLU A 1 88 ? -3.349 -2.017 -13.467 1.00 93.06 88 GLU A CA 1
ATOM 643 C C . GLU A 1 88 ? -4.456 -2.847 -14.093 1.00 93.06 88 GLU A C 1
ATOM 645 O O . GLU A 1 88 ? -4.550 -2.915 -15.316 1.00 93.06 88 GLU A O 1
ATOM 650 N N . CYS A 1 89 ? -5.285 -3.497 -13.280 1.00 93.00 89 CYS A N 1
ATOM 651 C CA . CYS A 1 89 ? -6.254 -4.463 -13.755 1.00 93.00 89 CYS A CA 1
ATOM 652 C C . CYS A 1 89 ? -7.532 -3.779 -14.238 1.00 93.00 89 CYS A C 1
ATOM 654 O O . CYS A 1 89 ? -8.103 -2.902 -13.592 1.00 93.00 89 CYS A O 1
ATOM 656 N N . GLN A 1 90 ? -8.021 -4.213 -15.397 1.00 91.50 90 GLN A N 1
ATOM 657 C CA . GLN A 1 90 ? -9.226 -3.663 -15.994 1.00 91.50 90 GLN A CA 1
ATOM 658 C C . GLN A 1 90 ? -10.459 -4.032 -15.146 1.00 91.50 90 GLN A C 1
ATOM 660 O O . GLN A 1 90 ? -10.785 -5.222 -15.036 1.00 91.50 90 GLN A O 1
ATOM 665 N N . PRO A 1 91 ? -11.188 -3.044 -14.587 1.00 85.00 91 PRO A N 1
ATOM 666 C CA . PRO A 1 91 ? -12.384 -3.307 -13.797 1.00 85.00 91 PRO A CA 1
ATOM 667 C C . PRO A 1 91 ? -13.503 -3.903 -14.669 1.00 85.00 91 PRO A C 1
ATOM 669 O O . PRO A 1 91 ? -13.488 -3.757 -15.900 1.00 85.00 91 PRO A O 1
ATOM 672 N N . PRO A 1 92 ? -14.497 -4.582 -14.068 1.00 80.50 92 PRO A N 1
ATOM 673 C CA . PRO A 1 92 ? -15.664 -5.037 -14.813 1.00 80.50 92 PRO A CA 1
ATOM 674 C C . PRO A 1 92 ? -16.400 -3.847 -15.452 1.00 80.50 92 PRO A C 1
ATOM 676 O O . PRO A 1 92 ? -16.490 -2.764 -14.885 1.00 80.50 92 PRO A O 1
ATOM 679 N N . ILE A 1 93 ? -16.968 -4.061 -16.644 1.00 70.75 93 ILE A N 1
ATOM 680 C CA . ILE A 1 93 ? -17.646 -3.022 -17.452 1.00 70.75 93 ILE A CA 1
ATOM 681 C C . ILE A 1 93 ? -18.891 -2.448 -16.739 1.00 70.75 93 ILE A C 1
ATOM 683 O O . ILE A 1 93 ? -19.407 -1.392 -17.105 1.00 70.75 93 ILE A O 1
ATOM 687 N N . GLN A 1 94 ? -19.399 -3.136 -15.714 1.00 61.09 94 GLN A N 1
ATOM 688 C CA . GLN A 1 94 ? -20.536 -2.666 -14.935 1.00 61.09 94 GLN A CA 1
ATOM 689 C C . GLN A 1 94 ? -20.072 -1.643 -13.895 1.00 61.09 94 GLN A C 1
ATOM 691 O O . GLN A 1 94 ? -19.391 -1.986 -12.936 1.00 61.09 94 GLN A O 1
ATOM 696 N N . ASN A 1 95 ? -20.489 -0.392 -14.101 1.00 43.66 95 ASN A N 1
ATOM 697 C CA . ASN A 1 95 ? -20.389 0.727 -13.166 1.00 43.66 95 ASN A CA 1
ATOM 698 C C . ASN A 1 95 ? -21.108 0.418 -11.836 1.00 43.66 95 ASN A C 1
ATOM 700 O O . ASN A 1 95 ? -22.185 0.957 -11.576 1.00 43.66 95 ASN A O 1
ATOM 704 N N . ILE A 1 96 ? -20.532 -0.422 -10.977 1.00 46.22 96 ILE A N 1
ATOM 705 C CA . ILE A 1 96 ? -20.875 -0.426 -9.554 1.00 46.22 96 ILE A CA 1
ATOM 706 C C . ILE A 1 96 ? -20.085 0.728 -8.937 1.00 46.22 96 ILE A C 1
ATOM 708 O O . ILE A 1 96 ? -19.002 0.571 -8.388 1.00 46.22 96 ILE A O 1
ATOM 712 N N . VAL A 1 97 ? -20.606 1.937 -9.153 1.00 34.53 97 VAL A N 1
ATOM 713 C CA . VAL A 1 97 ? -20.143 3.149 -8.481 1.00 34.53 97 VAL A CA 1
ATOM 714 C C . VAL A 1 97 ? -20.557 3.028 -7.019 1.00 34.53 97 VAL A C 1
ATOM 716 O O . VAL A 1 97 ? -21.725 3.219 -6.688 1.00 34.53 97 VAL A O 1
ATOM 719 N N . SER A 1 98 ? -19.598 2.709 -6.157 1.00 37.16 98 SER A N 1
ATOM 720 C CA . SER A 1 98 ? -19.672 3.057 -4.742 1.00 37.16 98 SER A CA 1
ATOM 721 C C . SER A 1 98 ? -19.224 4.508 -4.593 1.00 37.16 98 SER A C 1
ATOM 723 O O . SER A 1 98 ? -18.185 4.910 -5.112 1.00 37.16 98 SER A O 1
ATOM 725 N N . SER A 1 99 ? -20.057 5.315 -3.949 1.00 31.69 99 SER A N 1
ATOM 726 C CA . SER A 1 99 ? -19.904 6.758 -3.784 1.00 31.69 99 SER A CA 1
ATOM 727 C C . SER A 1 99 ? -19.161 7.119 -2.497 1.00 31.69 99 SER A C 1
ATOM 729 O O . SER A 1 99 ? -19.645 7.961 -1.739 1.00 31.69 99 SER A O 1
ATOM 731 N N . ASP A 1 100 ? -18.027 6.483 -2.227 1.00 33.03 100 ASP A N 1
ATOM 732 C CA . ASP A 1 100 ? -17.181 6.861 -1.099 1.00 33.03 100 ASP A CA 1
ATOM 733 C C . ASP A 1 100 ? -15.756 7.169 -1.594 1.00 33.03 100 ASP A C 1
ATOM 735 O O . ASP A 1 100 ? -15.113 6.303 -2.186 1.00 33.03 100 ASP A O 1
ATOM 739 N N . PRO A 1 101 ? -15.255 8.404 -1.404 1.00 36.09 101 PRO A N 1
ATOM 740 C CA . PRO A 1 101 ? -13.887 8.783 -1.752 1.00 36.09 101 PRO A CA 1
ATOM 741 C C . PRO A 1 101 ? -12.805 8.042 -0.949 1.00 36.09 101 PRO A C 1
ATOM 743 O O . PRO A 1 101 ? -11.634 8.162 -1.300 1.00 36.09 101 PRO A O 1
ATOM 746 N N . TYR A 1 102 ? -13.178 7.332 0.125 1.00 39.31 102 TYR A N 1
ATOM 747 C CA . TYR A 1 102 ? -12.261 6.632 1.032 1.00 39.31 102 TYR A CA 1
ATOM 748 C C . TYR A 1 102 ? -12.522 5.122 1.162 1.00 39.31 102 TYR A C 1
ATOM 750 O O . TYR A 1 102 ? -11.728 4.448 1.816 1.00 39.31 102 TYR A O 1
ATOM 758 N N . ASP A 1 103 ? -13.591 4.585 0.562 1.00 38.88 103 ASP A N 1
ATOM 759 C CA . ASP A 1 103 ? -13.990 3.184 0.757 1.00 38.88 103 ASP A CA 1
ATOM 760 C C . ASP A 1 103 ? -13.506 2.304 -0.395 1.00 38.88 103 ASP A C 1
ATOM 762 O O . ASP A 1 103 ? -13.732 2.580 -1.580 1.00 38.88 103 ASP A O 1
ATOM 766 N N . GLN A 1 104 ? -12.808 1.239 -0.018 1.00 43.50 104 GLN A N 1
ATOM 767 C CA . GLN A 1 104 ? -12.283 0.249 -0.933 1.00 43.50 104 GLN A CA 1
ATOM 768 C C . GLN A 1 104 ? -13.429 -0.405 -1.726 1.00 43.50 104 GLN A C 1
ATOM 770 O O . GLN A 1 104 ? -14.512 -0.738 -1.250 1.00 43.50 104 GLN A O 1
ATOM 775 N N . MET A 1 105 ? -13.163 -0.434 -3.022 1.00 42.59 105 MET A N 1
ATOM 776 C CA . MET A 1 105 ? -13.882 -0.980 -4.162 1.00 42.59 105 MET A CA 1
ATOM 777 C C . MET A 1 105 ? -14.828 -2.175 -3.870 1.00 42.59 105 MET A C 1
ATOM 779 O O . MET A 1 105 ? -14.457 -3.331 -4.012 1.00 42.59 105 MET A O 1
ATOM 783 N N . GLN A 1 106 ? -16.112 -1.886 -3.609 1.00 42.62 106 GLN A N 1
ATOM 784 C CA . GLN A 1 106 ? -17.200 -2.874 -3.474 1.00 42.62 106 GLN A CA 1
ATOM 785 C C . GLN A 1 106 ? -17.140 -4.036 -4.488 1.00 42.62 106 GLN A C 1
ATOM 787 O O . GLN A 1 106 ? -17.011 -3.822 -5.692 1.00 42.62 106 GLN A O 1
ATOM 792 N N . ALA A 1 107 ? -17.328 -5.255 -3.964 1.00 41.22 107 ALA A N 1
ATOM 793 C CA . ALA A 1 107 ? -17.708 -6.510 -4.621 1.00 41.22 107 ALA A CA 1
ATOM 794 C C . ALA A 1 107 ? -17.502 -6.582 -6.150 1.00 41.22 107 ALA A C 1
ATOM 796 O O . ALA A 1 107 ? -18.312 -6.069 -6.924 1.00 41.22 107 ALA A O 1
ATOM 797 N N . SER A 1 108 ? -16.526 -7.389 -6.586 1.00 56.12 108 SER A N 1
ATOM 798 C CA . SER A 1 108 ? -16.107 -7.609 -7.989 1.00 56.12 108 SER A CA 1
ATOM 799 C C . SER A 1 108 ? -15.054 -6.638 -8.532 1.00 56.12 108 SER A C 1
ATOM 801 O O . SER A 1 108 ? -14.893 -6.533 -9.750 1.00 56.12 108 SER A O 1
ATOM 803 N N . ALA A 1 109 ? -14.298 -5.970 -7.661 1.00 75.19 109 ALA A N 1
ATOM 804 C CA . ALA A 1 109 ? -13.104 -5.247 -8.074 1.00 75.19 109 ALA A CA 1
ATOM 805 C C . ALA A 1 109 ? -12.129 -6.156 -8.839 1.00 75.19 109 ALA A C 1
ATOM 807 O O . ALA A 1 109 ? -12.002 -7.350 -8.542 1.00 75.19 109 ALA A O 1
ATOM 808 N N . ALA A 1 110 ? -11.459 -5.605 -9.853 1.00 88.31 110 ALA A N 1
ATOM 809 C CA . ALA A 1 110 ? -10.331 -6.295 -10.458 1.00 88.31 110 ALA A CA 1
ATOM 810 C C . ALA A 1 110 ? -9.148 -6.221 -9.488 1.00 88.31 110 ALA A C 1
ATOM 812 O O . ALA A 1 110 ? -8.847 -5.157 -8.960 1.00 88.31 110 ALA A O 1
ATOM 813 N N . ILE A 1 111 ? -8.517 -7.361 -9.241 1.00 90.94 111 ILE A N 1
ATOM 814 C CA . ILE A 1 111 ? -7.449 -7.534 -8.265 1.00 90.94 111 ILE A CA 1
ATOM 815 C C . ILE A 1 111 ? -6.256 -8.208 -8.940 1.00 90.94 111 ILE A C 1
ATOM 817 O O . ILE A 1 111 ? -6.420 -9.136 -9.740 1.00 90.94 111 ILE A O 1
ATOM 821 N N . CYS A 1 112 ? -5.051 -7.748 -8.616 1.00 93.94 112 CYS A N 1
ATOM 822 C CA . CYS A 1 112 ? -3.820 -8.428 -8.977 1.00 93.94 112 CYS A CA 1
ATOM 823 C C . CYS A 1 112 ? -3.436 -9.407 -7.866 1.00 93.94 112 CYS A C 1
ATOM 825 O O . CYS A 1 112 ? -3.073 -8.983 -6.765 1.00 93.94 112 CYS A O 1
ATOM 827 N N . LEU A 1 113 ? -3.504 -10.706 -8.169 1.00 94.75 113 LEU A N 1
ATOM 828 C CA . LEU A 1 113 ? -3.054 -11.783 -7.284 1.00 94.75 113 LEU A CA 1
ATOM 829 C C . LEU A 1 113 ? -2.136 -12.728 -8.054 1.00 94.75 113 LEU A C 1
ATOM 831 O O . LEU A 1 113 ? -2.443 -13.123 -9.182 1.00 94.75 113 LEU A O 1
ATOM 835 N N . LEU A 1 114 ? -1.013 -13.118 -7.449 1.00 95.31 114 LEU A N 1
ATOM 836 C CA . LEU A 1 114 ? -0.029 -14.028 -8.051 1.00 95.31 114 LEU A CA 1
ATOM 837 C C . LEU A 1 114 ? 0.449 -13.528 -9.428 1.00 95.31 114 LEU A C 1
ATOM 839 O O . LEU A 1 114 ? 0.614 -14.296 -10.385 1.00 95.31 114 LEU A O 1
ATOM 843 N N . GLY A 1 115 ? 0.603 -12.206 -9.547 1.00 95.44 115 GLY A N 1
ATOM 844 C CA . GLY A 1 115 ? 0.994 -11.513 -10.777 1.00 95.44 115 GLY A CA 1
ATOM 845 C C . GLY A 1 115 ? 0.015 -11.687 -11.941 1.00 95.44 115 GLY A C 1
ATOM 846 O O . GLY A 1 115 ? 0.433 -11.640 -13.101 1.00 95.44 115 GLY A O 1
ATOM 847 N N . THR A 1 116 ? -1.262 -11.965 -11.660 1.00 97.19 116 THR A N 1
ATOM 848 C CA . THR A 1 116 ? -2.308 -12.139 -12.674 1.00 97.19 116 THR A CA 1
ATOM 849 C C . THR A 1 116 ? -3.567 -11.356 -12.303 1.00 97.19 116 THR A C 1
ATOM 851 O O . THR A 1 116 ? -4.071 -11.475 -11.188 1.00 97.19 116 THR A O 1
ATOM 854 N N . CYS A 1 117 ? -4.099 -10.579 -13.247 1.00 95.50 117 CYS A N 1
ATOM 855 C CA . CYS A 1 117 ? -5.348 -9.851 -13.044 1.00 95.50 117 CYS A CA 1
ATOM 856 C C . CYS A 1 117 ? -6.536 -10.813 -13.007 1.00 95.50 117 CYS A C 1
ATOM 858 O O . CYS A 1 117 ? -6.719 -11.625 -13.916 1.00 95.50 117 CYS A O 1
ATOM 860 N N . MET A 1 118 ? -7.381 -10.693 -11.992 1.00 93.56 118 MET A N 1
ATOM 861 C CA . MET A 1 118 ? -8.622 -11.455 -11.843 1.00 93.56 118 MET A CA 1
ATOM 862 C C . MET A 1 118 ? -9.687 -10.624 -11.125 1.00 93.56 118 MET A C 1
ATOM 864 O O . MET A 1 118 ? -9.445 -9.470 -10.801 1.00 93.56 118 MET A O 1
ATOM 868 N N . TYR A 1 119 ? -10.877 -11.179 -10.902 1.00 91.75 119 TYR A N 1
ATOM 869 C CA . TYR A 1 119 ? -11.932 -10.501 -10.146 1.00 91.75 119 TYR A CA 1
ATOM 870 C C . TYR A 1 119 ? -12.006 -11.022 -8.710 1.00 91.75 119 TYR A C 1
ATOM 872 O O . TYR A 1 119 ? -11.939 -12.231 -8.486 1.00 91.75 119 TYR A O 1
ATOM 880 N N . GLY A 1 120 ? -12.212 -10.111 -7.758 1.00 89.94 120 GLY A N 1
ATOM 881 C CA . GLY A 1 120 ? -12.565 -10.408 -6.368 1.00 89.94 120 GLY A CA 1
ATOM 882 C C . GLY A 1 120 ? -14.048 -10.755 -6.227 1.00 89.94 120 GLY A C 1
ATOM 883 O O . GLY A 1 120 ? -14.827 -9.978 -5.676 1.00 89.94 120 GLY A O 1
ATOM 884 N N . ASN A 1 121 ? -14.471 -11.868 -6.829 1.00 89.56 121 ASN A N 1
ATOM 885 C CA . ASN A 1 121 ? -15.878 -12.269 -6.918 1.00 89.56 121 ASN A CA 1
ATOM 886 C C . ASN A 1 121 ? -16.171 -13.684 -6.386 1.00 89.56 121 ASN A C 1
ATOM 888 O O . ASN A 1 121 ? -17.254 -14.216 -6.641 1.00 89.56 121 ASN A O 1
ATOM 892 N N . ALA A 1 122 ? -15.242 -14.302 -5.650 1.00 91.75 122 ALA A N 1
ATOM 893 C CA . ALA A 1 122 ? -15.467 -15.616 -5.060 1.00 91.75 122 ALA A CA 1
ATOM 894 C C . ALA A 1 122 ? -16.473 -15.526 -3.897 1.00 91.75 122 AL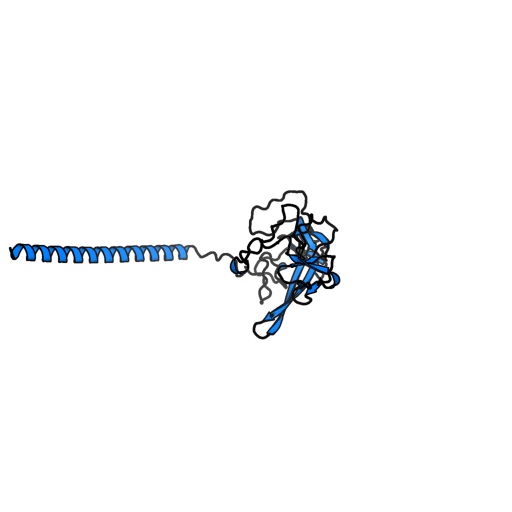A A C 1
ATOM 896 O O . ALA A 1 122 ? -16.288 -14.805 -2.914 1.00 91.75 122 ALA A O 1
ATOM 897 N N . THR A 1 123 ? -17.583 -16.251 -4.030 1.00 93.06 123 THR A N 1
ATOM 898 C CA . THR A 1 123 ? -18.681 -16.271 -3.057 1.00 93.06 123 THR A CA 1
ATOM 899 C C . THR A 1 123 ? -18.362 -17.159 -1.857 1.00 93.06 123 THR A C 1
ATOM 901 O O . THR A 1 123 ? -17.539 -18.071 -1.947 1.00 93.06 123 THR A O 1
ATOM 904 N N . LEU A 1 124 ? -19.085 -16.973 -0.752 1.00 94.75 124 LEU A N 1
ATOM 905 C CA . LEU A 1 124 ? -18.968 -17.827 0.433 1.00 94.75 124 LEU A CA 1
ATOM 906 C C . LEU A 1 124 ? -19.114 -19.318 0.087 1.00 94.75 124 LEU A C 1
ATOM 908 O O . LEU A 1 124 ? -19.995 -19.713 -0.676 1.00 94.75 124 LEU A O 1
ATOM 912 N N . GLY A 1 125 ? -18.229 -20.138 0.648 1.00 95.19 125 GLY A N 1
ATOM 913 C CA . GLY A 1 125 ? -18.149 -21.579 0.412 1.00 95.19 125 GLY A CA 1
ATOM 914 C C . GLY A 1 125 ? -17.562 -21.993 -0.942 1.00 95.19 125 GLY A C 1
ATOM 915 O O . GLY A 1 125 ? -17.389 -23.188 -1.172 1.00 95.19 125 GLY A O 1
ATOM 916 N N . SER A 1 126 ? -17.249 -21.050 -1.837 1.00 95.38 126 SER A N 1
ATOM 917 C CA . SER A 1 126 ? -16.553 -21.345 -3.094 1.00 95.38 126 SER A CA 1
ATOM 918 C C . SER A 1 126 ? -15.037 -21.352 -2.912 1.00 95.38 126 SER A C 1
ATOM 920 O O . SER A 1 126 ? -14.523 -20.825 -1.923 1.00 95.38 126 SER A O 1
ATOM 922 N N . ALA A 1 127 ? -14.330 -21.967 -3.862 1.00 96.38 127 ALA A N 1
ATOM 923 C CA . ALA A 1 127 ? -12.875 -21.985 -3.867 1.00 96.38 127 ALA A CA 1
ATOM 924 C C . ALA A 1 127 ? -12.311 -20.575 -4.092 1.00 96.38 127 ALA A C 1
ATOM 926 O O . ALA A 1 127 ? -12.807 -19.835 -4.942 1.00 96.38 127 ALA A O 1
ATOM 927 N N . CYS A 1 128 ? -11.255 -20.236 -3.360 1.00 95.50 128 CYS A N 1
ATOM 928 C CA . CYS A 1 128 ? -10.605 -18.933 -3.422 1.00 95.50 128 CYS A CA 1
ATOM 929 C C . CYS A 1 128 ? -9.111 -19.045 -3.715 1.00 95.50 128 CYS A C 1
ATOM 931 O O . CYS A 1 128 ? -8.485 -20.091 -3.538 1.00 95.50 128 CYS A O 1
ATOM 933 N N . ILE A 1 129 ? -8.553 -17.939 -4.192 1.00 95.12 129 ILE A N 1
ATOM 934 C CA . ILE A 1 129 ? -7.134 -17.742 -4.455 1.00 95.12 129 ILE A CA 1
ATOM 935 C C . ILE A 1 129 ? -6.654 -16.688 -3.466 1.00 95.12 129 ILE A C 1
ATOM 937 O O . ILE A 1 129 ? -7.222 -15.599 -3.406 1.00 95.12 129 ILE A O 1
ATOM 941 N N . SER A 1 130 ? -5.602 -17.009 -2.716 1.00 93.88 130 SER A N 1
ATOM 942 C CA . SER A 1 130 ? -4.945 -16.068 -1.811 1.00 93.88 130 SER A CA 1
ATOM 943 C C . SER A 1 130 ? -3.473 -15.900 -2.162 1.00 93.88 130 SER A C 1
ATOM 945 O O . SER A 1 130 ? -2.785 -16.883 -2.441 1.00 93.88 130 SER A O 1
ATOM 947 N N . GLU A 1 131 ? -2.981 -14.673 -2.068 1.00 93.94 131 GLU A N 1
ATOM 948 C CA . GLU A 1 131 ? -1.570 -14.320 -2.163 1.00 93.94 131 GLU A CA 1
ATOM 949 C C . GLU A 1 131 ? -1.091 -13.808 -0.805 1.00 93.94 131 GLU A C 1
ATOM 951 O O . GLU A 1 131 ? -1.715 -12.943 -0.194 1.00 93.94 131 GLU A O 1
ATOM 956 N N . SER A 1 132 ? 0.017 -14.364 -0.319 1.00 92.88 132 SER A N 1
ATOM 957 C CA . SER A 1 132 ? 0.637 -13.964 0.940 1.00 92.88 132 SER A CA 1
ATOM 958 C C . SER A 1 132 ? 1.989 -13.328 0.664 1.00 92.88 132 SER A C 1
ATOM 960 O O . SER A 1 132 ? 2.907 -14.007 0.203 1.00 92.88 132 SER A O 1
ATOM 962 N N . THR A 1 133 ? 2.140 -12.072 1.059 1.00 93.19 133 THR A N 1
ATOM 963 C CA . THR A 1 133 ? 3.368 -11.301 0.885 1.00 93.19 133 THR A CA 1
ATOM 964 C C . THR A 1 133 ? 3.926 -10.913 2.244 1.00 93.19 133 THR A C 1
ATOM 966 O O . THR A 1 133 ? 3.271 -10.226 3.024 1.00 93.19 133 THR A O 1
ATOM 969 N N . THR A 1 134 ? 5.157 -11.336 2.523 1.00 94.44 134 THR A N 1
ATOM 970 C CA . THR A 1 134 ? 5.873 -10.941 3.740 1.00 94.44 134 THR A CA 1
ATOM 971 C C . THR A 1 134 ? 6.787 -9.763 3.445 1.00 94.44 134 THR A C 1
ATOM 973 O O . THR A 1 134 ? 7.668 -9.850 2.585 1.00 94.44 134 THR A O 1
ATOM 976 N N . TYR A 1 135 ? 6.580 -8.686 4.187 1.00 93.56 135 TYR A N 1
ATOM 977 C CA . TYR A 1 135 ? 7.411 -7.496 4.228 1.00 93.56 135 TYR A CA 1
ATOM 978 C C . TYR A 1 135 ? 8.352 -7.581 5.416 1.00 93.56 135 TYR A C 1
ATOM 980 O O . TYR A 1 135 ? 7.923 -7.926 6.516 1.00 93.56 135 TYR A O 1
ATOM 988 N N . VAL A 1 136 ? 9.619 -7.245 5.210 1.00 94.81 136 VAL A N 1
ATOM 989 C CA . VAL A 1 136 ? 10.589 -7.110 6.297 1.00 94.81 136 VAL A CA 1
ATOM 990 C C . VAL A 1 136 ? 10.932 -5.634 6.440 1.00 94.81 136 VAL A C 1
ATOM 992 O O . VAL A 1 136 ? 11.358 -4.987 5.487 1.00 94.81 136 VAL A O 1
ATOM 995 N N . GLY A 1 137 ? 10.679 -5.097 7.629 1.00 91.25 137 GLY A N 1
ATOM 996 C CA . GLY A 1 137 ? 11.064 -3.751 8.033 1.00 91.25 137 GLY A CA 1
ATOM 997 C C . GLY A 1 137 ? 12.128 -3.803 9.120 1.00 91.25 137 GLY A C 1
ATOM 998 O O . GLY A 1 137 ? 12.383 -4.856 9.701 1.00 91.25 137 GLY A O 1
ATOM 999 N N . TYR A 1 138 ? 12.732 -2.656 9.411 1.00 90.38 138 TYR A N 1
ATOM 1000 C CA . TYR A 1 138 ? 13.729 -2.508 10.469 1.00 90.38 138 TYR A CA 1
ATOM 1001 C C . TYR A 1 138 ? 13.285 -1.394 11.416 1.00 90.38 138 TYR A C 1
ATOM 1003 O O . TYR A 1 138 ? 12.837 -0.336 10.969 1.00 90.38 138 TYR A O 1
ATOM 1011 N N . ASP A 1 139 ? 13.354 -1.644 12.721 1.00 89.69 139 ASP A N 1
ATOM 1012 C CA . ASP A 1 139 ? 13.038 -0.642 13.736 1.00 89.69 139 ASP A CA 1
ATOM 1013 C C . ASP A 1 139 ? 14.180 0.380 13.909 1.00 89.69 139 ASP A C 1
ATOM 1015 O O . ASP A 1 139 ? 15.246 0.283 13.298 1.00 89.69 139 ASP A O 1
ATOM 1019 N N . ILE A 1 140 ? 13.976 1.375 14.779 1.00 91.19 140 ILE A N 1
ATOM 1020 C CA . ILE A 1 140 ? 14.995 2.396 15.087 1.00 91.19 140 ILE A CA 1
ATOM 1021 C C . ILE A 1 140 ? 16.281 1.823 15.710 1.00 91.19 140 ILE A C 1
ATOM 1023 O O . ILE A 1 140 ? 17.302 2.506 15.737 1.00 91.19 140 ILE A O 1
ATOM 1027 N N . SER A 1 141 ? 16.234 0.593 16.225 1.00 92.38 141 SER A N 1
ATOM 1028 C CA . SER A 1 141 ? 17.375 -0.128 16.795 1.00 92.38 141 SER A CA 1
ATOM 1029 C C . SER A 1 141 ? 18.094 -0.984 15.743 1.00 92.38 141 SER A C 1
ATOM 1031 O O . SER A 1 141 ? 19.116 -1.596 16.053 1.00 92.38 141 SER A O 1
ATOM 1033 N N . GLY A 1 142 ? 17.572 -1.042 14.511 1.00 88.81 142 GLY A N 1
ATOM 1034 C CA . GLY A 1 142 ? 18.054 -1.900 13.432 1.00 88.81 142 GLY A CA 1
ATOM 1035 C C . GLY A 1 142 ? 17.609 -3.361 13.548 1.00 88.81 142 GLY A C 1
ATOM 1036 O O . GLY A 1 142 ? 18.101 -4.197 12.791 1.00 88.81 142 GLY A O 1
ATOM 1037 N N . MET A 1 143 ? 16.705 -3.698 14.474 1.00 92.38 143 MET A N 1
ATOM 1038 C CA . MET A 1 143 ? 16.134 -5.042 14.550 1.00 92.38 143 MET A CA 1
ATOM 1039 C C . MET A 1 143 ? 15.064 -5.210 13.478 1.00 92.38 143 MET A C 1
ATOM 1041 O O . MET A 1 143 ? 14.213 -4.337 13.295 1.00 92.38 143 MET A O 1
ATOM 1045 N N . SER A 1 144 ? 15.099 -6.339 12.770 1.00 91.44 144 SER A N 1
ATOM 1046 C CA . SER A 1 144 ? 14.091 -6.631 11.762 1.00 91.44 144 SER A CA 1
ATOM 1047 C C . SER A 1 144 ? 12.774 -7.069 12.401 1.00 91.44 144 SER A C 1
ATOM 1049 O O . SER A 1 144 ? 12.742 -7.800 13.393 1.00 91.44 144 SER A O 1
ATOM 1051 N N . PHE A 1 145 ? 11.672 -6.640 11.801 1.00 91.69 145 PHE A N 1
ATOM 1052 C CA . PHE A 1 145 ? 10.336 -7.153 12.065 1.00 91.69 145 PHE A CA 1
ATOM 1053 C C . PHE A 1 145 ? 9.686 -7.538 10.739 1.00 91.69 145 PHE A C 1
ATOM 1055 O O . PHE A 1 145 ? 9.921 -6.913 9.706 1.00 91.69 145 PHE A O 1
ATOM 1062 N N . SER A 1 146 ? 8.869 -8.585 10.760 1.00 92.25 146 SER A N 1
ATOM 1063 C CA . SER A 1 146 ? 8.159 -9.071 9.581 1.00 92.25 146 SER A CA 1
ATOM 1064 C C . SER A 1 146 ? 6.674 -8.768 9.685 1.00 92.25 146 SER A C 1
ATOM 1066 O O . SER A 1 146 ? 6.056 -9.083 10.702 1.00 92.25 146 SER A O 1
ATOM 1068 N N . ASN A 1 147 ? 6.092 -8.232 8.621 1.00 90.06 147 ASN A N 1
ATOM 1069 C CA . ASN A 1 147 ? 4.658 -8.037 8.488 1.00 90.06 147 ASN A CA 1
ATOM 1070 C C . ASN A 1 147 ? 4.152 -8.854 7.296 1.00 90.06 147 ASN A C 1
ATOM 1072 O O . ASN A 1 147 ? 4.640 -8.698 6.179 1.00 90.06 147 ASN A O 1
ATOM 1076 N N . GLN A 1 148 ? 3.205 -9.755 7.538 1.00 90.50 148 GLN A N 1
ATOM 1077 C CA . GLN A 1 148 ? 2.619 -10.592 6.503 1.00 90.50 148 GLN A CA 1
ATOM 1078 C C . GLN A 1 148 ? 1.262 -10.025 6.099 1.00 90.50 148 GLN A C 1
ATOM 1080 O O . GLN A 1 148 ? 0.332 -9.986 6.899 1.00 90.50 148 GLN A O 1
ATOM 1085 N N . VAL A 1 149 ? 1.142 -9.642 4.832 1.00 90.12 149 VAL A N 1
ATOM 1086 C CA . VAL A 1 149 ? -0.112 -9.184 4.238 1.00 90.12 149 VAL A CA 1
ATOM 1087 C C . VAL A 1 149 ? -0.657 -10.303 3.367 1.00 90.12 149 VAL A C 1
ATOM 1089 O O . VAL A 1 149 ? 0.033 -10.791 2.470 1.00 90.12 149 VAL A O 1
ATOM 1092 N N . VAL A 1 150 ? -1.897 -10.713 3.625 1.00 90.88 150 VAL A N 1
ATOM 1093 C CA . VAL A 1 150 ? -2.590 -11.713 2.812 1.00 90.88 150 VAL A CA 1
ATOM 1094 C C . VAL A 1 150 ? -3.765 -11.063 2.106 1.00 90.88 150 VAL A C 1
ATOM 1096 O O . VAL A 1 150 ? -4.593 -10.421 2.748 1.00 90.88 150 VAL A O 1
ATOM 1099 N N . ARG A 1 151 ? -3.833 -11.251 0.792 1.00 91.88 151 ARG A N 1
ATOM 1100 C CA . ARG A 1 151 ? -4.882 -10.735 -0.089 1.00 91.88 151 ARG A CA 1
ATOM 1101 C C . ARG A 1 151 ? -5.560 -11.903 -0.785 1.00 91.88 151 ARG A C 1
ATOM 1103 O O . ARG A 1 151 ? -4.922 -12.931 -1.012 1.00 91.88 151 ARG A O 1
ATOM 1110 N N . ASP A 1 152 ? -6.838 -11.773 -1.108 1.00 93.75 152 ASP A N 1
ATOM 1111 C CA . ASP A 1 152 ? -7.597 -12.845 -1.741 1.00 93.75 152 ASP A CA 1
ATOM 1112 C C . ASP A 1 152 ? -8.712 -12.330 -2.651 1.00 93.75 152 ASP A C 1
ATOM 1114 O O . ASP A 1 152 ? -8.982 -11.134 -2.715 1.00 93.75 152 ASP A O 1
ATOM 1118 N N . ASN A 1 153 ? -9.296 -13.242 -3.429 1.00 93.12 153 ASN A N 1
ATOM 1119 C CA . ASN A 1 153 ? -10.348 -12.925 -4.389 1.00 93.12 153 ASN A CA 1
ATOM 1120 C C . ASN A 1 153 ? -11.770 -13.183 -3.858 1.00 93.12 153 ASN A C 1
ATOM 1122 O O . ASN A 1 153 ? -12.703 -13.268 -4.666 1.00 93.12 153 ASN A O 1
ATOM 1126 N N . CYS A 1 154 ? -11.956 -13.345 -2.544 1.00 92.12 154 CYS A N 1
ATOM 1127 C CA . CYS A 1 154 ? -13.295 -13.406 -1.969 1.00 92.12 154 CYS A CA 1
ATOM 1128 C C . CYS A 1 154 ? -14.001 -12.057 -2.116 1.00 92.12 154 CYS A C 1
ATOM 1130 O O . CYS A 1 154 ? -13.368 -11.011 -2.253 1.00 92.12 154 CYS A O 1
ATOM 1132 N N . ILE A 1 155 ? -15.334 -12.077 -2.124 1.00 88.31 155 ILE A N 1
ATOM 1133 C CA . ILE A 1 155 ? -16.100 -10.832 -2.190 1.00 88.31 155 ILE A CA 1
ATOM 1134 C C . ILE A 1 155 ? -15.815 -10.002 -0.932 1.00 88.31 155 ILE A C 1
ATOM 1136 O O . ILE A 1 155 ? -16.137 -10.415 0.188 1.00 88.31 155 ILE A O 1
ATOM 1140 N N . GLU A 1 156 ? -15.251 -8.816 -1.151 1.00 82.06 156 GLU A N 1
ATOM 1141 C CA . GLU A 1 156 ? -14.945 -7.841 -0.108 1.00 82.06 156 GLU A CA 1
ATOM 1142 C C . GLU A 1 156 ? -16.178 -7.542 0.757 1.00 82.06 156 GLU A C 1
ATOM 1144 O O . GLU A 1 156 ? -17.314 -7.514 0.270 1.00 82.06 156 GLU A O 1
ATOM 1149 N N . ASN A 1 157 ? -15.963 -7.353 2.061 1.00 84.25 157 ASN A N 1
ATOM 1150 C CA . ASN A 1 157 ? -17.007 -7.155 3.074 1.00 84.25 157 ASN A CA 1
ATOM 1151 C C . ASN A 1 157 ? -18.010 -8.317 3.246 1.00 84.25 157 ASN A C 1
ATOM 1153 O O . ASN A 1 157 ? -18.922 -8.214 4.067 1.00 84.25 157 ASN A O 1
ATOM 1157 N N . GLN A 1 158 ? -17.855 -9.438 2.532 1.00 88.25 158 GLN A N 1
ATOM 1158 C CA . GLN A 1 158 ? -18.669 -10.643 2.737 1.00 88.25 158 GLN A CA 1
ATOM 1159 C C . GLN A 1 158 ? -17.862 -11.783 3.351 1.00 88.25 158 GLN A C 1
ATOM 1161 O O . GLN A 1 158 ? -18.351 -12.465 4.257 1.00 88.25 158 GLN A O 1
ATOM 1166 N N . GLY A 1 159 ? -16.634 -11.993 2.877 1.00 90.94 159 GLY A N 1
ATOM 1167 C CA . GLY A 1 159 ? -15.808 -13.100 3.331 1.00 90.94 159 GLY A CA 1
ATOM 1168 C C . GLY A 1 159 ? -14.316 -12.896 3.132 1.00 90.94 159 GLY A C 1
ATOM 1169 O O . GLY A 1 159 ? -13.884 -11.915 2.541 1.00 90.94 159 GLY A O 1
ATOM 1170 N N . TYR A 1 160 ? -13.553 -13.864 3.628 1.00 93.25 160 TYR A N 1
ATOM 1171 C CA . TYR A 1 160 ? -12.102 -13.955 3.497 1.00 93.25 160 TYR A CA 1
ATOM 1172 C C . TYR A 1 160 ? -11.709 -15.366 3.053 1.00 93.25 160 TYR A C 1
ATOM 1174 O O . TYR A 1 160 ? -12.431 -16.332 3.323 1.00 93.25 160 TYR A O 1
ATOM 1182 N N . CYS A 1 161 ? -10.558 -15.507 2.400 1.00 95.00 161 CYS A N 1
ATOM 1183 C CA . CYS A 1 161 ? -10.066 -16.809 1.959 1.00 95.00 161 CYS A CA 1
ATOM 1184 C C . CYS A 1 161 ? -9.325 -17.534 3.087 1.00 95.00 161 CYS A C 1
ATOM 1186 O O . CYS A 1 161 ? -8.237 -17.118 3.510 1.00 95.00 161 CYS A O 1
ATOM 1188 N N . ASP A 1 162 ? -9.888 -18.648 3.555 1.00 94.19 162 ASP A N 1
ATOM 1189 C CA . ASP A 1 162 ? -9.195 -19.533 4.484 1.00 94.19 162 ASP A CA 1
ATOM 1190 C C . ASP A 1 162 ? -8.051 -20.258 3.765 1.00 94.19 162 ASP A C 1
ATOM 1192 O O . ASP A 1 162 ? -8.278 -21.022 2.831 1.00 94.19 162 ASP A O 1
ATOM 1196 N N . GLN A 1 163 ? -6.814 -20.049 4.215 1.00 89.62 163 GLN A N 1
ATOM 1197 C CA . GLN A 1 163 ? -5.623 -20.611 3.563 1.00 89.62 163 GLN A CA 1
ATOM 1198 C C . GLN A 1 163 ? -5.473 -22.126 3.748 1.00 89.62 163 GLN A C 1
ATOM 1200 O O . GLN A 1 163 ? -4.694 -22.753 3.032 1.00 89.62 163 GLN A O 1
ATOM 1205 N N . THR A 1 164 ? -6.176 -22.731 4.712 1.00 91.12 164 THR A N 1
ATOM 1206 C CA . THR A 1 164 ? -6.080 -24.178 4.952 1.00 91.12 164 THR A CA 1
ATOM 1207 C C . THR A 1 164 ? -7.021 -24.959 4.043 1.00 91.12 164 THR A C 1
ATOM 1209 O O . THR A 1 164 ? -6.651 -26.004 3.510 1.00 91.12 164 THR A O 1
ATOM 1212 N N . GLN A 1 165 ? -8.225 -24.433 3.835 1.00 93.31 165 GLN A N 1
ATOM 1213 C CA . GLN A 1 165 ? -9.282 -25.055 3.046 1.00 93.31 165 GLN A CA 1
ATOM 1214 C C . GLN A 1 165 ? -9.359 -24.492 1.621 1.00 93.31 165 GLN A C 1
ATOM 1216 O O . GLN A 1 165 ? -9.953 -25.131 0.756 1.00 93.31 165 GLN A O 1
ATOM 1221 N N . ASN A 1 166 ? -8.748 -23.330 1.363 1.00 94.75 166 ASN A N 1
ATOM 1222 C CA . ASN A 1 166 ? -8.870 -22.551 0.127 1.00 94.75 166 ASN A CA 1
ATOM 1223 C C . ASN A 1 166 ? -10.332 -22.281 -0.250 1.00 94.75 166 ASN A C 1
ATOM 1225 O O . ASN A 1 166 ? -10.714 -22.401 -1.416 1.00 94.75 166 ASN A O 1
ATOM 1229 N N . ILE A 1 167 ? -11.154 -21.928 0.745 1.00 96.75 167 ILE A N 1
ATOM 1230 C CA . ILE A 1 167 ? -12.555 -21.534 0.551 1.00 96.75 167 ILE A CA 1
ATOM 1231 C C . ILE A 1 167 ? -12.855 -20.184 1.201 1.00 96.75 167 ILE A C 1
ATOM 1233 O O . ILE A 1 167 ? -12.278 -19.842 2.235 1.00 96.75 167 ILE A O 1
ATOM 1237 N N . CYS A 1 168 ? -13.794 -19.434 0.623 1.00 96.00 168 CYS A N 1
ATOM 1238 C CA . CYS A 1 168 ? -14.266 -18.190 1.224 1.00 96.00 168 CYS A CA 1
ATOM 1239 C C . CYS A 1 168 ? -15.149 -18.477 2.442 1.00 96.00 168 CYS A C 1
ATOM 1241 O O . CYS A 1 168 ? -16.232 -19.056 2.312 1.00 96.00 168 CYS A O 1
ATOM 1243 N N . LEU A 1 169 ? -14.721 -18.031 3.618 1.00 96.25 169 LEU A N 1
ATOM 1244 C CA . LEU A 1 169 ? -15.501 -18.064 4.853 1.00 96.25 169 LEU A CA 1
ATOM 1245 C C . LEU A 1 169 ? -16.082 -16.682 5.149 1.00 96.25 169 LEU A C 1
ATOM 1247 O O . LEU A 1 169 ? -15.563 -15.671 4.687 1.00 96.25 169 LEU A O 1
ATOM 1251 N N . ALA A 1 170 ? -17.175 -16.633 5.908 1.00 95.75 170 ALA A N 1
ATOM 1252 C CA . ALA A 1 170 ? -17.795 -15.368 6.288 1.00 95.75 170 ALA A CA 1
ATOM 1253 C C . ALA A 1 170 ? -16.909 -14.584 7.266 1.00 95.75 170 ALA A C 1
ATOM 1255 O O . ALA A 1 170 ? -16.279 -15.174 8.147 1.00 95.75 170 ALA A O 1
ATOM 1256 N N . LEU A 1 171 ? -16.920 -13.254 7.146 1.00 93.75 171 LEU A N 1
ATOM 1257 C CA . LEU A 1 171 ? -16.245 -12.375 8.100 1.00 93.75 171 LEU A CA 1
ATOM 1258 C C . LEU A 1 171 ? -16.845 -12.523 9.505 1.00 93.75 171 LEU A C 1
ATOM 1260 O O . LEU A 1 171 ? -18.062 -12.609 9.692 1.00 93.75 171 LEU A O 1
ATOM 1264 N N . LYS A 1 172 ? -15.972 -12.512 10.506 1.00 95.31 172 LYS A N 1
ATOM 1265 C CA . LYS A 1 172 ? -16.289 -12.674 11.921 1.00 95.31 172 LYS A CA 1
ATOM 1266 C C . LYS A 1 172 ? -16.717 -11.344 12.538 1.00 95.31 172 LYS A C 1
ATOM 1268 O O . LYS A 1 172 ? -16.160 -10.288 12.233 1.00 95.31 172 LYS A O 1
ATOM 1273 N N . SER A 1 173 ? -17.708 -11.392 13.425 1.00 95.38 173 SER A N 1
ATOM 1274 C CA . SER A 1 173 ? -18.193 -10.212 14.146 1.00 95.38 173 SER A CA 1
ATOM 1275 C C . SER A 1 173 ? -17.223 -9.780 15.246 1.00 95.38 173 SER A C 1
ATOM 1277 O O . SER A 1 173 ? -16.377 -10.562 15.683 1.00 95.38 173 SER A O 1
ATOM 1279 N N . LEU A 1 174 ? -17.407 -8.562 15.761 1.00 93.81 174 LEU A N 1
ATOM 1280 C CA . LEU A 1 174 ? -16.687 -8.062 16.937 1.00 93.81 174 LEU A CA 1
ATOM 1281 C C . LEU A 1 174 ? -16.709 -9.074 18.100 1.00 93.81 174 LEU A C 1
ATOM 1283 O O . LEU A 1 174 ? -17.690 -9.797 18.287 1.00 93.81 174 LEU A O 1
ATOM 1287 N N . SER A 1 175 ? -15.609 -9.122 18.852 1.00 93.56 175 SER A N 1
ATOM 1288 C CA . SER A 1 175 ? -15.331 -10.047 19.962 1.00 93.56 175 SER A CA 1
ATOM 1289 C C . SER A 1 175 ? -15.271 -11.535 19.593 1.00 93.56 175 SER A C 1
ATOM 1291 O O . SER A 1 175 ? -15.151 -12.381 20.475 1.00 93.56 175 SER A O 1
ATOM 1293 N N . SER A 1 176 ? -15.337 -11.884 18.306 1.00 96.00 176 SER A N 1
ATOM 1294 C CA . SER A 1 176 ? -15.107 -13.260 17.857 1.00 96.00 176 SER A CA 1
ATOM 1295 C C . SER A 1 176 ? -13.618 -13.573 17.809 1.00 96.00 176 SER A C 1
ATOM 1297 O O . SER A 1 176 ? -12.816 -12.694 17.497 1.00 96.00 176 SER A O 1
ATOM 1299 N N . SER A 1 177 ? -13.260 -14.840 18.033 1.00 95.88 177 SER A N 1
ATOM 1300 C CA . SER A 1 177 ? -11.866 -15.269 17.937 1.00 95.88 177 SER A CA 1
ATOM 1301 C C . SER A 1 177 ? -11.357 -15.239 16.492 1.00 95.88 177 SER A C 1
ATOM 1303 O O . SER A 1 177 ? -11.983 -15.823 15.601 1.00 95.88 177 SER A O 1
ATOM 1305 N N . CYS A 1 178 ? -10.214 -14.602 16.266 1.00 94.44 178 CYS A N 1
ATOM 1306 C CA . CYS A 1 178 ? -9.562 -14.439 14.968 1.00 94.44 178 CYS A CA 1
ATOM 1307 C C . CYS A 1 178 ? -8.074 -14.791 15.053 1.00 94.44 178 CYS A C 1
ATOM 1309 O O . CYS A 1 178 ? -7.472 -14.684 16.117 1.00 94.44 178 CYS A O 1
ATOM 1311 N N . ALA A 1 179 ? -7.485 -15.214 13.935 1.00 91.75 179 ALA A N 1
ATOM 1312 C CA . ALA A 1 179 ? -6.033 -15.387 13.823 1.00 91.75 179 ALA A CA 1
ATOM 1313 C C . ALA A 1 179 ? -5.357 -14.253 13.035 1.00 91.75 179 ALA A C 1
ATOM 1315 O O . ALA A 1 179 ? -4.153 -14.045 13.164 1.00 91.75 179 ALA A O 1
ATOM 1316 N N . ALA A 1 180 ? -6.121 -13.532 12.214 1.00 90.12 180 ALA A N 1
ATOM 1317 C CA . ALA A 1 180 ? -5.631 -12.443 11.383 1.00 90.12 180 ALA A CA 1
ATOM 1318 C C . ALA A 1 180 ? -6.704 -11.365 11.202 1.00 90.12 180 ALA A C 1
ATOM 1320 O O . ALA A 1 180 ? -7.901 -11.659 11.227 1.00 90.12 180 ALA A O 1
ATOM 1321 N N . ASP A 1 181 ? -6.260 -10.133 10.949 1.00 89.94 181 ASP A N 1
ATOM 1322 C CA . ASP A 1 181 ? -7.107 -8.950 10.752 1.00 89.94 181 ASP A CA 1
ATOM 1323 C C . ASP A 1 181 ? -8.218 -9.169 9.717 1.00 89.94 181 ASP A C 1
ATOM 1325 O O . ASP A 1 181 ? -9.381 -8.861 9.972 1.00 89.94 181 ASP A O 1
ATOM 1329 N N . ARG A 1 182 ? -7.876 -9.789 8.582 1.00 88.69 182 ARG A N 1
ATOM 1330 C CA . ARG A 1 182 ? -8.797 -10.077 7.467 1.00 88.69 182 ARG A CA 1
ATOM 1331 C C . ARG A 1 182 ? -9.986 -10.968 7.825 1.00 88.69 182 ARG A C 1
ATOM 1333 O O . ARG A 1 182 ? -10.948 -11.018 7.074 1.00 88.69 182 ARG A O 1
ATOM 1340 N N . GLU A 1 183 ? -9.914 -11.722 8.922 1.00 93.38 183 GLU A N 1
ATOM 1341 C CA . GLU A 1 183 ? -11.022 -12.591 9.325 1.00 93.38 183 GLU A CA 1
ATOM 1342 C C . GLU A 1 183 ? -12.174 -11.786 9.925 1.00 93.38 183 GLU A C 1
ATOM 1344 O O . GLU A 1 183 ? -13.284 -12.298 10.033 1.00 93.38 183 GLU A O 1
ATOM 1349 N N . CYS A 1 184 ? -11.918 -10.548 10.343 1.00 92.88 184 CYS A N 1
ATOM 1350 C CA . CYS A 1 184 ? -12.854 -9.704 11.062 1.00 92.88 184 CYS A CA 1
ATOM 1351 C C . CYS A 1 184 ? -13.572 -8.736 10.124 1.00 92.88 184 CYS A C 1
ATOM 1353 O O . CYS A 1 184 ? -12.955 -8.125 9.260 1.00 92.88 184 CYS A O 1
ATOM 1355 N N . GLN A 1 185 ? -14.860 -8.488 10.373 1.00 91.81 185 GLN A N 1
ATOM 1356 C CA . GLN A 1 185 ? -15.618 -7.423 9.693 1.00 91.81 185 GLN A CA 1
ATOM 1357 C C . GLN A 1 185 ? -15.006 -6.031 9.894 1.00 91.81 185 GLN A C 1
ATOM 1359 O O . GLN A 1 185 ? -15.211 -5.135 9.087 1.00 91.81 185 GLN A O 1
ATOM 1364 N N . SER A 1 186 ? -14.283 -5.844 10.996 1.00 89.56 186 SER A N 1
ATOM 1365 C CA . SER A 1 186 ? -13.582 -4.610 11.334 1.00 89.56 186 SER A CA 1
ATOM 1366 C C . SER A 1 186 ? -12.180 -4.507 10.729 1.00 89.56 186 SER A C 1
ATOM 1368 O O . SER A 1 186 ? -11.508 -3.509 10.982 1.00 89.56 186 SER A O 1
ATOM 1370 N N . TYR A 1 187 ? -11.722 -5.538 10.006 1.00 89.44 187 TYR A N 1
ATOM 1371 C CA . TYR A 1 187 ? -10.349 -5.677 9.509 1.00 89.44 187 TYR A CA 1
ATOM 1372 C C . TYR A 1 187 ? -9.288 -5.471 10.599 1.00 89.44 187 TYR A C 1
ATOM 1374 O O . TYR A 1 187 ? -8.212 -4.929 10.355 1.00 89.44 187 TYR A O 1
ATOM 1382 N N . ASN A 1 188 ? -9.611 -5.853 11.838 1.00 91.50 188 ASN A N 1
ATOM 1383 C CA . ASN A 1 188 ? -8.717 -5.683 12.972 1.00 91.50 188 ASN A CA 1
ATOM 1384 C C . ASN A 1 188 ? -8.908 -6.798 14.006 1.00 91.50 188 ASN A C 1
ATOM 1386 O O . ASN A 1 188 ? -9.983 -6.950 14.595 1.00 91.50 188 ASN A O 1
ATOM 1390 N N . CYS A 1 189 ? -7.842 -7.557 14.220 1.00 92.81 189 CYS A N 1
ATOM 1391 C CA . CYS A 1 189 ? -7.696 -8.645 15.165 1.00 92.81 189 CYS A CA 1
ATOM 1392 C C . CYS A 1 189 ? -6.626 -8.244 16.188 1.00 92.81 189 CYS A C 1
ATOM 1394 O O . CYS A 1 189 ? -5.466 -8.015 15.852 1.00 92.81 189 CYS A O 1
ATOM 1396 N N . ASN A 1 190 ? -7.012 -8.112 17.455 1.00 92.38 190 ASN A N 1
ATOM 1397 C CA . ASN A 1 190 ? -6.082 -7.656 18.485 1.00 92.38 190 ASN A CA 1
ATOM 1398 C C . ASN A 1 190 ? -5.114 -8.769 18.935 1.00 92.38 190 ASN A C 1
ATOM 1400 O O . ASN A 1 190 ? -5.262 -9.944 18.609 1.00 92.38 190 ASN A O 1
ATOM 1404 N N . SER A 1 191 ? -4.160 -8.413 19.799 1.00 91.31 191 SER A N 1
ATOM 1405 C CA . SER A 1 191 ? -3.219 -9.363 20.412 1.00 91.31 191 SER A CA 1
ATOM 1406 C C . SER A 1 191 ? -3.870 -10.430 21.306 1.00 91.31 191 SER A C 1
ATOM 1408 O O . SER A 1 191 ? -3.203 -11.386 21.690 1.00 91.31 191 SER A O 1
ATOM 1410 N N . ASN A 1 192 ? -5.146 -10.266 21.669 1.00 93.81 192 ASN A N 1
ATOM 1411 C CA . ASN A 1 192 ? -5.921 -11.268 22.404 1.00 93.81 192 ASN A CA 1
ATOM 1412 C C . ASN A 1 192 ? -6.641 -12.243 21.457 1.00 93.81 192 ASN A C 1
ATOM 1414 O O . ASN A 1 192 ? -7.420 -13.068 21.932 1.00 93.81 192 ASN A O 1
ATOM 1418 N N . ASN A 1 193 ? -6.365 -12.175 20.148 1.00 95.00 193 ASN A N 1
ATOM 1419 C CA . ASN A 1 193 ? -6.998 -12.971 19.101 1.00 95.00 193 ASN A CA 1
ATOM 1420 C C . ASN A 1 193 ? -8.508 -12.732 19.012 1.00 95.00 193 ASN A C 1
ATOM 1422 O O . ASN A 1 193 ? -9.270 -13.679 18.823 1.00 95.00 193 ASN A O 1
ATOM 1426 N N . GLU A 1 194 ? -8.949 -11.481 19.167 1.00 96.50 194 GLU A N 1
ATOM 1427 C CA . GLU A 1 194 ? -10.353 -11.079 19.073 1.00 96.50 194 GLU A CA 1
ATOM 1428 C C . GLU A 1 194 ? -10.558 -9.936 18.075 1.00 96.50 194 GLU A C 1
ATOM 1430 O O . GLU A 1 194 ? -9.768 -8.990 18.011 1.00 96.50 194 GLU A O 1
ATOM 1435 N N . CYS A 1 195 ? -11.664 -9.996 17.332 1.00 95.06 195 CYS A N 1
ATOM 1436 C CA . CYS A 1 195 ? -12.057 -8.928 16.422 1.00 95.06 195 CYS A CA 1
ATOM 1437 C C . CYS A 1 195 ? -12.446 -7.672 17.204 1.00 95.06 195 CYS A C 1
ATOM 1439 O O . CYS A 1 195 ? -13.395 -7.693 17.992 1.00 95.06 195 CYS A O 1
ATOM 1441 N N . VAL A 1 196 ? -11.762 -6.558 16.965 1.00 94.12 196 VAL A N 1
ATOM 1442 C CA . VAL A 1 196 ? -12.020 -5.288 17.657 1.00 94.12 196 VAL A CA 1
ATOM 1443 C C . VAL A 1 196 ? -12.239 -4.155 16.673 1.00 94.12 196 VAL A C 1
ATOM 1445 O O . VAL A 1 196 ? -11.964 -4.275 15.485 1.00 94.12 196 VAL A O 1
ATOM 1448 N N . ILE A 1 197 ? -12.765 -3.041 17.169 1.00 90.12 197 ILE A N 1
ATOM 1449 C CA . ILE A 1 197 ? -12.876 -1.819 16.380 1.00 90.12 197 ILE A CA 1
ATOM 1450 C C . ILE A 1 197 ? -11.455 -1.250 16.198 1.00 90.12 197 ILE A C 1
ATOM 1452 O O . ILE A 1 197 ? -10.738 -1.137 17.198 1.00 90.12 197 ILE A O 1
ATOM 1456 N N . PRO A 1 198 ? -11.036 -0.891 14.970 1.00 86.75 198 PRO A N 1
ATOM 1457 C CA . PRO A 1 198 ? -9.697 -0.376 14.721 1.00 86.75 198 PRO A CA 1
ATOM 1458 C C . PRO A 1 198 ? -9.443 0.935 15.485 1.00 86.75 198 PRO A C 1
ATOM 1460 O O . PRO A 1 198 ? -10.371 1.728 15.695 1.00 86.75 198 PRO A O 1
ATOM 1463 N N . PRO A 1 199 ? -8.187 1.209 15.877 1.00 77.25 199 PRO A N 1
ATOM 1464 C CA . PRO A 1 199 ? -7.833 2.391 16.667 1.00 77.25 199 PRO A CA 1
ATOM 1465 C C . PRO A 1 199 ? -8.050 3.715 15.918 1.00 77.25 199 PRO A C 1
ATOM 1467 O O . PRO A 1 199 ? -8.249 4.744 16.556 1.00 77.25 199 PRO A O 1
ATOM 1470 N N . GLU A 1 200 ? -8.048 3.688 14.582 1.00 73.50 200 GLU A N 1
ATOM 1471 C CA . GLU A 1 200 ? -8.295 4.853 13.719 1.00 73.50 200 GLU A CA 1
ATOM 1472 C C . GLU A 1 200 ? -9.786 5.153 13.510 1.00 73.50 200 GLU A C 1
ATOM 1474 O O . GLU A 1 200 ? -10.146 6.133 12.856 1.00 73.50 200 GLU A O 1
ATOM 1479 N N . SER A 1 201 ? -10.676 4.322 14.063 1.00 74.56 201 SER A N 1
ATOM 1480 C CA . SER A 1 201 ? -12.114 4.559 13.972 1.00 74.56 201 SER A CA 1
ATOM 1481 C C . SER A 1 201 ? -12.491 5.907 14.588 1.00 74.56 201 SER A C 1
ATOM 1483 O O . SER A 1 201 ? -11.976 6.316 15.633 1.00 74.56 201 SER A O 1
ATOM 1485 N N . ALA A 1 202 ? -13.420 6.609 13.931 1.00 70.56 202 ALA A N 1
ATOM 1486 C CA . ALA A 1 202 ? -13.949 7.864 14.437 1.00 70.56 202 ALA A CA 1
ATOM 1487 C C . ALA A 1 202 ? -14.492 7.643 15.853 1.00 70.56 202 ALA A C 1
ATOM 1489 O O . ALA A 1 202 ? -15.488 6.945 16.061 1.00 70.56 202 ALA A O 1
ATOM 1490 N N . ILE A 1 203 ? -13.821 8.238 16.840 1.00 69.56 203 ILE A N 1
ATOM 1491 C CA . ILE A 1 203 ? -14.229 8.122 18.233 1.00 69.56 203 ILE A CA 1
ATOM 1492 C C . ILE A 1 203 ? -15.583 8.817 18.347 1.00 69.56 203 ILE A C 1
ATOM 1494 O O . ILE A 1 203 ? -15.678 10.046 18.339 1.00 69.56 203 ILE A O 1
ATOM 1498 N N . HIS A 1 204 ? -16.654 8.033 18.444 1.00 69.12 204 HIS A N 1
ATOM 1499 C CA . HIS A 1 204 ? -17.974 8.568 18.725 1.00 69.12 204 HIS A CA 1
ATOM 1500 C C . HIS A 1 204 ? -17.996 9.053 20.171 1.00 69.12 204 HIS A C 1
ATOM 1502 O O . HIS A 1 204 ? -18.256 8.309 21.117 1.00 69.12 204 HIS A O 1
ATOM 1508 N N . VAL A 1 205 ? -17.685 10.335 20.341 1.00 81.62 205 VAL A N 1
ATOM 1509 C CA . VAL A 1 205 ? -17.715 10.996 21.637 1.00 81.62 205 VAL A CA 1
ATOM 1510 C C . VAL A 1 205 ? -19.154 10.978 22.151 1.00 81.62 205 VAL A C 1
ATOM 1512 O O . VAL A 1 205 ? -20.102 11.337 21.447 1.00 81.62 205 VAL A O 1
ATOM 1515 N N . ALA A 1 206 ? -19.340 10.534 23.390 1.00 81.94 206 ALA A N 1
ATOM 1516 C CA . ALA A 1 206 ? -20.665 10.449 23.980 1.00 81.94 206 ALA A CA 1
ATOM 1517 C C . ALA A 1 206 ? -21.345 11.831 24.013 1.00 81.94 206 ALA A C 1
ATOM 1519 O O . ALA A 1 206 ? -20.723 12.842 24.343 1.00 81.94 206 ALA A O 1
ATOM 1520 N N . ARG A 1 207 ? -22.653 11.875 23.721 1.00 90.25 207 ARG A N 1
ATOM 1521 C CA . ARG A 1 207 ? -23.424 13.128 23.569 1.00 90.25 207 ARG A CA 1
ATOM 1522 C C . ARG A 1 207 ? -23.292 14.095 24.756 1.00 90.25 207 ARG A C 1
ATOM 1524 O O . ARG A 1 207 ? -23.328 15.305 24.561 1.00 90.25 207 ARG A O 1
ATOM 1531 N N . TRP A 1 208 ? -23.110 13.580 25.974 1.00 91.56 208 TRP A N 1
ATOM 1532 C CA . TRP A 1 208 ? -22.963 14.394 27.187 1.00 91.56 208 TRP A CA 1
ATOM 1533 C C . TRP A 1 208 ? -21.688 15.251 27.198 1.00 91.56 208 TRP A C 1
ATOM 1535 O O . TRP A 1 208 ? -21.685 16.323 27.800 1.00 91.56 208 TRP A O 1
ATOM 1545 N N . ILE A 1 209 ? -20.629 14.833 26.498 1.00 92.81 209 ILE A N 1
ATOM 1546 C CA . ILE A 1 209 ? -19.374 15.590 26.422 1.00 92.81 209 ILE A CA 1
ATOM 1547 C C . ILE A 1 209 ? -19.597 16.895 25.653 1.00 92.81 209 ILE A C 1
ATOM 1549 O O . ILE A 1 209 ? -19.147 17.948 26.097 1.00 92.81 209 ILE A O 1
ATOM 1553 N N . TYR A 1 210 ? -20.379 16.869 24.569 1.00 91.88 210 TYR A N 1
ATOM 1554 C CA . TYR A 1 210 ? -20.748 18.086 23.837 1.00 91.88 210 TYR A CA 1
ATOM 1555 C C . TYR A 1 210 ? -21.517 19.079 24.714 1.00 91.88 210 TYR A C 1
ATOM 1557 O O . TYR A 1 210 ? -21.286 20.285 24.627 1.00 91.88 210 TYR A O 1
ATOM 1565 N N . VAL A 1 211 ? -22.390 18.581 25.596 1.00 95.00 211 VAL A N 1
ATOM 1566 C CA . VAL A 1 211 ? -23.134 19.424 26.544 1.00 95.00 211 VAL A CA 1
ATOM 1567 C C . VAL A 1 211 ? -22.181 20.107 27.526 1.00 95.00 211 VAL A C 1
ATOM 1569 O O . VAL A 1 211 ? -22.282 21.315 27.733 1.00 95.00 211 VAL A O 1
ATOM 1572 N N . LEU A 1 212 ? -21.222 19.370 28.094 1.00 95.81 212 LEU A N 1
ATOM 1573 C CA . LEU A 1 212 ? -20.246 19.945 29.024 1.00 95.81 212 LEU A CA 1
ATOM 1574 C C . LEU A 1 212 ? -19.328 20.970 28.359 1.00 95.81 212 LEU A C 1
ATOM 1576 O O . LEU A 1 212 ? -19.108 22.040 28.924 1.00 95.81 212 LEU A O 1
ATOM 1580 N N . VAL A 1 213 ? -18.828 20.676 27.158 1.00 96.31 213 VAL A N 1
ATOM 1581 C CA . VAL A 1 213 ? -17.991 21.615 26.398 1.00 96.31 213 VAL A CA 1
ATOM 1582 C C . VAL A 1 213 ? -18.781 22.884 26.064 1.00 96.31 213 VAL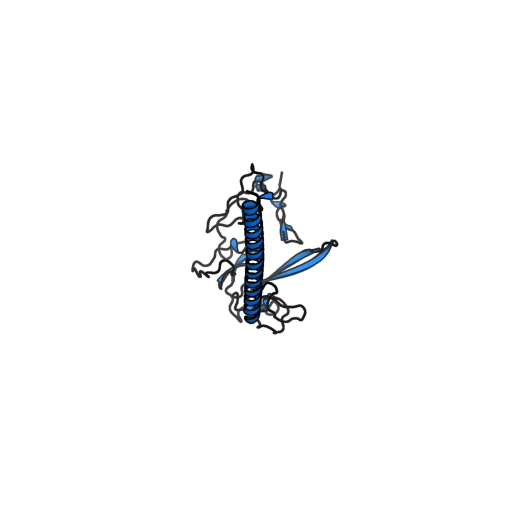 A C 1
ATOM 1584 O O . VAL A 1 213 ? -18.277 23.989 26.265 1.00 96.31 213 VAL A O 1
ATOM 1587 N N . GLY A 1 214 ? -20.043 22.750 25.643 1.00 95.94 214 GLY A N 1
ATOM 1588 C CA . GLY A 1 214 ? -20.923 23.889 25.370 1.00 95.94 214 GLY A CA 1
ATOM 1589 C C . GLY A 1 214 ? -21.167 24.776 26.596 1.00 95.94 214 GLY A C 1
ATOM 1590 O O . GLY A 1 214 ? -21.094 26.004 26.500 1.00 95.94 214 GLY A O 1
ATOM 1591 N N . LEU A 1 215 ? -21.392 24.176 27.770 1.00 96.94 215 LEU A N 1
ATOM 1592 C CA . LEU A 1 215 ? -21.532 24.914 29.031 1.00 96.94 215 LEU A CA 1
ATOM 1593 C C . LEU A 1 215 ? -20.221 25.597 29.449 1.00 96.94 215 LEU A C 1
ATOM 1595 O O . LEU A 1 215 ? -20.240 26.749 29.888 1.00 96.94 215 LEU A O 1
ATOM 1599 N N . GLY A 1 216 ? -19.080 24.931 29.270 1.00 97.50 216 GLY A N 1
ATOM 1600 C CA . GLY A 1 216 ? -17.760 25.504 29.544 1.00 97.50 216 GLY A CA 1
ATOM 1601 C C . GLY A 1 216 ? -17.471 26.740 28.688 1.00 97.50 216 GLY A C 1
ATOM 1602 O O . GLY A 1 216 ? -17.101 27.788 29.212 1.00 97.50 216 GLY A O 1
ATOM 1603 N N . LEU A 1 217 ? -17.731 26.665 27.381 1.00 97.31 217 LEU A N 1
ATOM 1604 C CA . LEU A 1 217 ? -17.568 27.803 26.470 1.00 97.31 217 LEU A CA 1
ATOM 1605 C C . LEU A 1 217 ? -18.517 28.959 26.815 1.00 97.31 217 LEU A C 1
ATOM 1607 O O . LEU A 1 217 ? -18.103 30.119 26.835 1.00 97.31 217 LEU A O 1
ATOM 1611 N N . SER A 1 218 ? -19.770 28.647 27.151 1.00 96.50 218 SER A N 1
ATOM 1612 C CA . SER A 1 218 ? -20.776 29.658 27.503 1.00 96.50 218 SER A CA 1
ATOM 1613 C C . SER A 1 218 ? -20.419 30.399 28.795 1.00 96.50 218 SER A C 1
ATOM 1615 O O . SER A 1 218 ? -20.537 31.622 28.870 1.00 96.50 218 SER A O 1
ATOM 1617 N N . THR A 1 219 ? -19.936 29.675 29.809 1.00 97.00 219 THR A N 1
ATOM 1618 C CA . THR A 1 219 ? -19.505 30.271 31.084 1.00 97.00 219 THR A CA 1
ATOM 1619 C C . THR A 1 219 ? -18.225 31.093 30.924 1.00 97.00 219 THR A C 1
ATOM 1621 O O . THR A 1 219 ? -18.138 32.195 31.469 1.00 97.00 219 THR A O 1
ATOM 1624 N N . ALA A 1 220 ? -17.267 30.637 30.112 1.00 97.44 220 ALA A N 1
ATOM 1625 C CA . ALA A 1 220 ? -16.076 31.412 29.766 1.00 97.44 220 ALA A CA 1
ATOM 1626 C C . ALA A 1 220 ? -16.430 32.719 29.029 1.00 97.44 220 ALA A C 1
ATOM 1628 O O . ALA A 1 220 ? -15.963 33.791 29.410 1.00 97.44 220 ALA A O 1
ATOM 1629 N N . MET A 1 221 ? -17.321 32.674 28.031 1.00 97.31 221 MET A N 1
ATOM 1630 C CA . MET A 1 221 ? -17.780 33.888 27.341 1.00 97.31 221 MET A CA 1
ATOM 1631 C C . MET A 1 221 ? -18.489 34.855 28.294 1.00 97.31 221 MET A C 1
ATOM 1633 O O . MET A 1 221 ? -18.189 36.049 28.293 1.00 97.31 221 MET A O 1
ATOM 1637 N N . ALA A 1 222 ? -19.395 34.355 29.140 1.00 97.06 222 ALA A N 1
ATOM 1638 C CA . ALA A 1 222 ? -20.125 35.188 30.092 1.00 97.06 222 ALA A CA 1
ATOM 1639 C C . ALA A 1 222 ? -19.196 35.858 31.120 1.00 97.06 222 ALA A C 1
ATOM 1641 O O . ALA A 1 222 ? -19.353 37.043 31.417 1.00 97.06 222 ALA A O 1
ATOM 1642 N N . THR A 1 223 ? -18.207 35.125 31.639 1.00 97.25 223 THR A N 1
ATOM 1643 C CA . THR A 1 223 ? -17.238 35.658 32.611 1.00 97.25 223 THR A CA 1
ATOM 1644 C C . THR A 1 223 ? -16.332 36.721 31.995 1.00 97.25 223 THR A C 1
ATOM 1646 O O . THR A 1 223 ? -16.154 37.778 32.599 1.00 97.25 223 THR A O 1
ATOM 1649 N N . ILE A 1 224 ? -15.829 36.507 30.774 1.00 97.38 224 ILE A N 1
ATOM 1650 C CA . ILE A 1 224 ? -15.023 37.506 30.054 1.00 97.38 224 ILE A CA 1
ATOM 1651 C C . ILE A 1 224 ? -15.838 38.782 29.808 1.00 97.38 224 ILE A C 1
ATOM 1653 O O . ILE A 1 224 ? -15.363 39.879 30.107 1.00 97.38 224 ILE A O 1
ATOM 1657 N N . LEU A 1 225 ? -17.082 38.659 29.329 1.00 96.38 225 LEU A N 1
ATOM 1658 C CA . LEU A 1 225 ? -17.966 39.809 29.110 1.00 96.38 225 LEU A CA 1
ATOM 1659 C C . LEU A 1 225 ? -18.245 40.573 30.411 1.00 96.38 225 LEU A C 1
ATOM 1661 O O . LEU A 1 225 ? -18.170 41.801 30.428 1.00 96.38 225 LEU A O 1
ATOM 1665 N N . ALA A 1 226 ? -18.506 39.867 31.514 1.00 96.69 226 ALA A N 1
ATOM 1666 C CA . ALA A 1 226 ? -18.724 40.491 32.815 1.00 96.69 226 ALA A CA 1
ATOM 1667 C C . ALA A 1 226 ? -17.487 41.272 33.295 1.00 96.69 226 ALA A C 1
ATOM 1669 O O . ALA A 1 226 ? -17.617 42.413 33.741 1.00 96.69 226 ALA A O 1
ATOM 1670 N N . ILE A 1 227 ? -16.284 40.703 33.158 1.00 96.75 227 ILE A N 1
ATOM 1671 C CA . ILE A 1 227 ? -15.026 41.375 33.521 1.00 96.75 227 ILE A CA 1
ATOM 1672 C C . ILE A 1 227 ? -14.818 42.633 32.670 1.00 96.75 227 ILE A C 1
ATOM 1674 O O . ILE A 1 227 ? -14.519 43.694 33.220 1.00 96.75 227 ILE A O 1
ATOM 1678 N N . LEU A 1 228 ? -15.025 42.545 31.352 1.00 95.94 228 LEU A N 1
ATOM 1679 C CA . LEU A 1 228 ? -14.884 43.685 30.442 1.00 95.94 228 LEU A CA 1
ATOM 1680 C C . LEU A 1 228 ? -15.856 44.820 30.790 1.00 95.94 228 LEU A C 1
ATOM 1682 O O . LEU A 1 228 ? -15.445 45.979 30.834 1.00 95.94 228 LEU A O 1
ATOM 1686 N N . ILE A 1 229 ? -17.114 44.501 31.110 1.00 96.06 229 ILE A N 1
ATOM 1687 C CA . ILE A 1 229 ? -18.110 45.494 31.544 1.00 96.06 229 ILE A CA 1
ATOM 1688 C C . ILE A 1 229 ? -17.672 46.167 32.850 1.00 96.06 229 ILE A C 1
ATOM 1690 O O . ILE A 1 229 ? -17.725 47.392 32.965 1.00 96.06 229 ILE A O 1
ATOM 1694 N N . LEU A 1 230 ? -17.199 45.393 33.832 1.00 95.44 230 LEU A N 1
ATOM 1695 C CA . LEU A 1 230 ? -16.720 45.942 35.103 1.00 95.44 230 LEU A CA 1
ATOM 1696 C C . LEU A 1 230 ? -15.504 46.856 34.910 1.00 95.44 230 LEU A C 1
ATOM 1698 O O . LEU A 1 230 ? -15.444 47.929 35.514 1.00 95.44 230 LEU A O 1
ATOM 1702 N N . MET A 1 231 ? -14.551 46.465 34.061 1.00 95.25 231 MET A N 1
ATOM 1703 C CA . MET A 1 231 ? -13.381 47.284 33.738 1.00 95.25 231 MET A CA 1
ATOM 1704 C C . MET A 1 231 ? -13.769 48.572 33.011 1.00 95.25 231 MET A C 1
ATOM 1706 O O . MET A 1 231 ? -13.306 49.645 33.394 1.00 95.25 231 MET A O 1
ATOM 1710 N N . HIS A 1 232 ? -14.650 48.487 32.015 1.00 94.31 232 HIS A N 1
ATOM 1711 C CA . HIS A 1 232 ? -15.132 49.650 31.276 1.00 94.31 232 HIS A CA 1
ATOM 1712 C C . HIS A 1 232 ? -15.859 50.641 32.192 1.00 94.31 232 HIS A C 1
ATOM 1714 O O . HIS A 1 232 ? -15.568 51.834 32.166 1.00 94.31 232 HIS A O 1
ATOM 1720 N N . ASN A 1 233 ? -16.738 50.152 33.071 1.00 91.75 233 ASN A N 1
ATOM 1721 C CA . ASN A 1 233 ? -17.441 51.004 34.031 1.00 91.75 233 ASN A CA 1
ATOM 1722 C C . ASN A 1 233 ? -16.470 51.682 35.008 1.00 91.75 233 ASN A C 1
ATOM 1724 O O . ASN A 1 233 ? -16.618 52.867 35.306 1.00 91.75 233 ASN A O 1
ATOM 1728 N N . ARG A 1 234 ? -15.434 50.968 35.472 1.00 92.44 234 ARG A N 1
ATOM 1729 C CA . ARG A 1 234 ? -14.373 51.560 36.304 1.00 92.44 234 ARG A CA 1
ATOM 1730 C C . ARG A 1 234 ? -13.590 52.639 35.555 1.00 92.44 234 ARG A C 1
ATOM 1732 O O . ARG A 1 234 ? -13.358 53.704 36.120 1.00 92.44 234 ARG A O 1
ATOM 1739 N N . ALA A 1 235 ? -13.229 52.395 34.296 1.00 91.31 235 ALA A N 1
ATOM 1740 C CA . ALA A 1 235 ? -12.518 53.360 33.461 1.00 91.31 235 ALA A CA 1
ATOM 1741 C C . ALA A 1 235 ? -13.362 54.617 33.184 1.00 91.31 235 ALA A C 1
ATOM 1743 O O . ALA A 1 235 ? -12.864 55.733 33.318 1.00 91.31 235 ALA A O 1
ATOM 1744 N N . GLN A 1 236 ? -14.654 54.455 32.874 1.00 90.50 236 GLN A N 1
ATOM 1745 C CA . GLN A 1 236 ? -15.567 55.585 32.690 1.00 90.50 236 GLN A CA 1
ATOM 1746 C C . GLN A 1 236 ? -15.731 56.413 33.967 1.00 90.50 236 GLN A C 1
ATOM 1748 O O . GLN A 1 236 ? -15.727 57.640 33.898 1.00 90.50 236 GLN A O 1
ATOM 1753 N N . ASN A 1 237 ? -15.846 55.768 35.131 1.00 89.81 237 ASN A N 1
ATOM 1754 C CA . ASN A 1 237 ? -15.937 56.478 36.406 1.00 89.81 237 ASN A CA 1
ATOM 1755 C C . ASN A 1 237 ? -14.657 57.269 36.705 1.00 89.81 237 ASN A C 1
ATOM 1757 O O . ASN A 1 237 ? -14.747 58.424 37.108 1.00 89.81 237 ASN A O 1
ATOM 1761 N N . ALA A 1 238 ? -13.479 56.695 36.440 1.00 89.31 238 ALA A N 1
ATOM 1762 C CA . ALA A 1 238 ? -12.211 57.407 36.587 1.00 89.31 238 ALA A CA 1
ATOM 1763 C C . ALA A 1 238 ? -12.127 58.633 35.658 1.00 89.31 238 ALA A C 1
ATOM 1765 O O . ALA A 1 238 ? -11.744 59.712 36.098 1.00 89.31 238 ALA A O 1
ATOM 1766 N N . HIS A 1 239 ? -12.555 58.500 34.398 1.00 88.50 239 HIS A N 1
ATOM 1767 C CA . HIS A 1 239 ? -12.581 59.617 33.448 1.00 88.50 239 HIS A CA 1
ATOM 1768 C C . HIS A 1 239 ? -13.563 60.726 33.864 1.00 88.50 239 HIS A C 1
ATOM 1770 O O . HIS A 1 239 ? -13.278 61.908 33.680 1.00 88.50 239 HIS A O 1
ATOM 1776 N N . ARG A 1 240 ? -14.726 60.366 34.428 1.00 86.50 240 ARG A N 1
ATOM 1777 C CA . ARG A 1 240 ? -15.693 61.341 34.965 1.00 86.50 240 ARG A CA 1
ATOM 1778 C C . ARG A 1 240 ? -15.098 62.138 36.126 1.00 86.50 240 ARG A C 1
ATOM 1780 O O . ARG A 1 240 ? -15.223 63.356 36.123 1.00 86.50 240 ARG A O 1
ATOM 1787 N N . ILE A 1 241 ? -14.408 61.467 37.052 1.00 88.75 241 ILE A N 1
ATOM 1788 C CA . ILE A 1 241 ? -13.739 62.119 38.190 1.00 88.75 241 ILE A CA 1
ATOM 1789 C C . ILE A 1 241 ? -12.667 63.104 37.699 1.00 88.75 241 ILE A C 1
ATOM 1791 O O . ILE A 1 241 ? -12.666 64.251 38.135 1.00 88.75 241 ILE A O 1
ATOM 1795 N N . MET A 1 242 ? -11.819 62.707 36.740 1.00 87.62 242 MET A N 1
ATOM 1796 C CA . MET A 1 242 ? -10.800 63.610 36.179 1.00 87.62 242 MET A CA 1
ATOM 1797 C C . MET A 1 242 ? -11.419 64.857 35.531 1.00 87.62 242 MET A C 1
ATOM 1799 O O . MET A 1 242 ? -10.937 65.962 35.749 1.00 87.62 242 MET A O 1
ATOM 1803 N N . LEU A 1 243 ? -12.497 64.706 34.749 1.00 86.75 243 LEU A N 1
ATOM 1804 C CA . LEU A 1 243 ? -13.189 65.848 34.136 1.00 86.75 243 LEU A CA 1
ATOM 1805 C C . LEU A 1 243 ? -13.726 66.828 35.188 1.00 86.75 243 LEU A C 1
ATOM 1807 O O . LEU A 1 243 ? -13.592 68.035 35.013 1.00 86.75 243 LEU A O 1
ATOM 1811 N N . GLU A 1 244 ? -14.324 66.328 36.272 1.00 89.62 244 GLU A N 1
ATOM 1812 C CA . GLU A 1 244 ? -14.819 67.177 37.363 1.00 89.62 244 GLU A CA 1
ATOM 1813 C C . GLU A 1 244 ? -13.698 67.957 38.062 1.00 89.62 244 GLU A C 1
ATOM 1815 O O . GLU A 1 244 ? -13.918 69.101 38.457 1.00 89.62 244 GLU A O 1
ATOM 1820 N N . GLU A 1 245 ? -12.508 67.369 38.212 1.00 87.25 245 GLU A N 1
ATOM 1821 C CA . GLU A 1 245 ? -11.325 68.062 38.739 1.00 87.25 245 GLU A CA 1
ATOM 1822 C C . GLU A 1 245 ? -10.846 69.160 37.780 1.00 87.25 245 GLU A C 1
ATOM 1824 O O . GLU A 1 245 ? -10.700 70.304 38.208 1.00 87.25 245 GLU A O 1
ATOM 1829 N N . TYR A 1 246 ? -10.731 68.869 36.477 1.00 83.50 246 TYR A N 1
ATOM 1830 C CA . TYR A 1 246 ? -10.373 69.872 35.463 1.00 83.50 246 TYR A CA 1
ATOM 1831 C C . TYR A 1 246 ? -11.314 71.087 35.458 1.00 83.50 246 TYR A C 1
ATOM 1833 O O . TYR A 1 246 ? -10.854 72.217 35.312 1.00 83.50 246 TYR A O 1
ATOM 1841 N N . TYR A 1 247 ? -12.626 70.881 35.630 1.00 84.69 247 TYR A N 1
ATOM 1842 C CA . TYR A 1 247 ? -13.596 71.983 35.672 1.00 84.69 247 TYR A CA 1
ATOM 1843 C C . TYR A 1 247 ? -13.539 72.819 36.957 1.00 84.69 247 TYR A C 1
ATOM 1845 O O . TYR A 1 247 ? -14.019 73.947 36.949 1.00 84.69 247 TYR A O 1
ATOM 1853 N N . LYS A 1 248 ? -12.992 72.292 38.060 1.00 86.19 248 LYS A N 1
ATOM 1854 C CA . LYS A 1 248 ? -12.829 73.043 39.319 1.00 86.19 248 LYS A CA 1
ATOM 1855 C C . LYS A 1 248 ? -11.588 73.935 39.330 1.00 86.19 248 LYS A C 1
ATOM 1857 O O . LYS A 1 248 ? -11.520 74.840 40.157 1.00 86.19 248 LYS A O 1
ATOM 1862 N N . GLU A 1 249 ? -10.607 73.654 38.476 1.00 82.00 249 GLU A N 1
ATOM 1863 C CA . GLU A 1 249 ? -9.350 74.410 38.395 1.00 82.00 249 GLU A CA 1
ATOM 1864 C C . GLU A 1 249 ? -9.420 75.640 37.465 1.00 82.00 249 GLU A C 1
ATOM 1866 O O . GLU A 1 249 ? -8.502 76.461 37.491 1.00 82.00 249 GLU A O 1
ATOM 1871 N N . GLN A 1 250 ? -10.489 75.790 36.669 1.00 60.06 250 GLN A N 1
ATOM 1872 C CA . GLN A 1 250 ? -10.775 76.977 35.841 1.00 60.06 250 GLN A CA 1
ATOM 1873 C C . GLN A 1 250 ? -11.638 78.005 36.575 1.00 60.06 250 GLN A C 1
ATOM 1875 O O . GLN A 1 250 ? -11.373 79.213 36.377 1.00 60.06 250 GLN A O 1
#

Sequence (250 aa):
PCDTNNDHLDADSKAFVTDCDSFGYCAINGTCLPRQCRRDEYILSSLVDANSPIPPLCPPGSFCPDSASGCLALVPVGGKCQLNRDDECQPPIQNIVSSDPYDQMQASAAICLLGTCMYGNATLGSACISESTTYVGYDISGMSFSNQVVRDNCIENQGYCDQTQNICLALKSLSSSCAADRECQSYNCNSNNECVIPPESAIHVARWIYVLVGLGLSTAMATILAILILMHNRAQNAHRIMLEEYYKEQ